Protein 6DX2 (pdb70)

B-factor: mean 46.14, std 16.53, range [25.8, 134.08]

Nearest PDB structures (foldseek):
  6dx2-assembly2_B  TM=1.006E+00  e=6.082E-36  Orthonairovirus khani
  6dx1-assembly3_C  TM=9.437E-01  e=1.212E-18  Qualyub virus
  6oar-assembly3_E  TM=9.384E-01  e=2.818E-18  Kupe virus
  5v5g-assembly1_A  TM=9.457E-01  e=1.213E-16  Crimean-Congo hemorrhagic fever virus strain IbAr10200
  7jms-assembly2_C  TM=9.325E-01  e=1.175E-15  Orthonairovirus hazaraense

Secondary structure (DSSP, 8-state):
---GGG---EE-TTSEEEE----BGGGTEEE-----STTHHHHHHHHHHHSSSTTHHHHHHHHHHHHHH-GGG-HHHHHH-SSHHHHHHHHTSTTPPP-HHHHHHHHHHHT--EEEEEE-TT-BEEEEEEESSS-GGGSEEEEEETTEEEEEEE--/--SGGG---EE-TTSEEEE----BGGGTEEE-----STTHHHHHHHHHHHSSSTTHHHHHHHHHHHHHH-GGG-HHHHHH-SSHHHHHHHHTSTTPPP-HHHHHHHHHHHT--EEEEEE-TT-BEEEEEEESSS-GGGSEEEEEETTEEEEEEE--

Foldseek 3Di:
DVDQQPFDWPADPLQKTKGPDKDFQVVWWDWDDDDFFLLQVLQAVCCVVPVGSPCSLVLLVLLLVQCVVPVVNLVVLVVVDVGSVRVSVQSNDPSNHDDDSSQQSSCVSVVAKEKEFEAEPRRMGPMIMIHHDDGPQRHFYWYQYPNGITTIHTDD/DVDQQPFDWPADPLQKTKGPDKDFQVVWWDWDDDDFFLLQVLQAVCCVVPVGSPCSLVLLVLLLVQCVVPVVNLVVVVVVDVGSVRVSVQSNDPSNHDDPSSQQSSCVSVVAKEKEFEAEPRRMGDMIMIHHDDGPQRHFYWYQYPNGIITIHTDD

InterPro domains:
  IPR003323 OTU domain [PS50802] (31-157)
  IPR007099 RNA-directed RNA polymerase, negative-strand RNA virus [PS50525] (2340-2549)
  IPR007322 RNA-dependent RNA polymerase, bunyaviral [PF04196] (2035-2686)
  IPR038765 Papain-like cysteine peptidase superfamily [SSF54001] (27-126)
  IPR049605 RNA-directed RNA polymerase L, OTU domain [cd21880] (10-157)

Sequence (312 aa):
SFHLDDINWQPNIEGVYNSEQRFNLNDYFTSEKVPGDGNCFFYSVSFLLFESLSEWRSIKNTIASFAAANWGQCVQAKLNYANSSDYRADMLRNYYWGGSVEAEILSKALNITIILWEADVSENVVTATKYGPGLVSTALNLKLCQGHIEPLQLMKSFHLDDINWQPNIEGVYNSEQRFNLNDYFTSEKVPGDGNCFFYSVSFLLFESLSEWRSIKNTIASFAAANWGQCVQAKLNYANSSDYRADMLRNYYWGGSVEAEILSKALNITIILWEADVSENVVTATKYGPGLVSTALNLKLCQGHIEPLQLMK

Radius of gyration: 19.69 Å; Cα contacts (8 Å, |Δi|>4): 626; chains: 2; bounding box: 50×50×46 Å

Structure (mmCIF, N/CA/C/O backbone):
data_6DX2
#
_entry.id   6DX2
#
_cell.length_a   68.417
_cell.length_b   68.417
_cell.length_c   69.769
_cell.angle_alpha   90.00
_cell.angle_beta   90.00
_cell.angle_gamma   90.00
#
_symmetry.space_group_name_H-M   'P 41'
#
loop_
_entity.id
_entity.type
_entity.pdbx_description
1 polymer 'RNA-dependent RNA polymerase'
2 water water
#
loop_
_atom_site.group_PDB
_atom_site.id
_atom_site.type_symbol
_atom_site.label_atom_id
_atom_site.label_alt_id
_atom_site.label_comp_id
_atom_site.label_asym_id
_atom_site.label_entity_id
_atom_site.label_seq_id
_atom_site.pdbx_PDB_ins_code
_atom_site.Cartn_x
_atom_site.Cartn_y
_atom_site.Cartn_z
_atom_site.occupancy
_atom_site.B_iso_or_equiv
_atom_site.auth_seq_id
_atom_site.auth_comp_id
_atom_site.auth_asym_id
_atom_site.auth_atom_id
_atom_site.pdbx_PDB_model_num
ATOM 1 N N . SER A 1 3 ? -33.915 -13.553 -8.650 1.00 108.73 3 SER A N 1
ATOM 2 C CA . SER A 1 3 ? -34.847 -14.648 -8.371 1.00 110.27 3 SER A CA 1
ATOM 3 C C . SER A 1 3 ? -36.002 -14.181 -7.494 1.00 103.24 3 SER A C 1
ATOM 4 O O . SER A 1 3 ? -36.466 -13.053 -7.607 1.00 106.39 3 SER A O 1
ATOM 7 N N . PHE A 1 4 ? -36.469 -15.059 -6.617 1.00 96.00 4 PHE A N 1
ATOM 8 C CA . PHE A 1 4 ? -37.479 -14.663 -5.645 1.00 94.05 4 PHE A CA 1
ATOM 9 C C . PHE A 1 4 ? -36.844 -14.246 -4.325 1.00 84.08 4 PHE A C 1
ATOM 10 O O . PHE A 1 4 ? -37.305 -13.292 -3.691 1.00 81.99 4 PHE A O 1
ATOM 18 N N . HIS A 1 5 ? -35.789 -14.939 -3.906 1.00 76.02 5 HIS A N 1
ATOM 19 C CA . HIS A 1 5 ? -35.040 -14.581 -2.709 1.00 71.81 5 HIS A CA 1
ATOM 20 C C . HIS A 1 5 ? -33.562 -14.531 -3.056 1.00 59.72 5 HIS A C 1
ATOM 21 O O . HIS A 1 5 ? -33.014 -15.487 -3.621 1.00 58.76 5 HIS A O 1
ATOM 28 N N . LEU A 1 6 ? -32.926 -13.408 -2.711 1.00 52.32 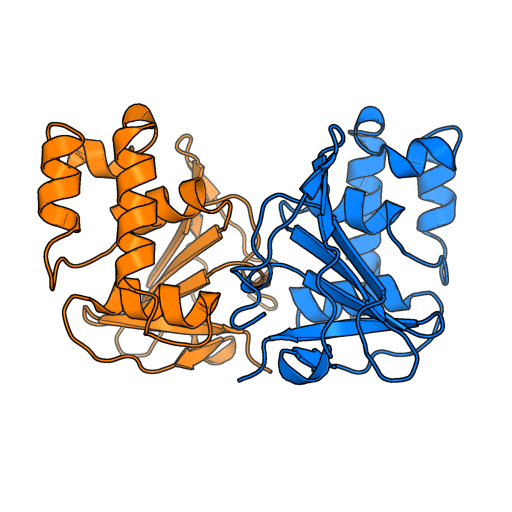6 LEU A N 1
ATOM 29 C CA . LEU A 1 6 ? -31.506 -13.244 -2.978 1.00 48.93 6 LEU A CA 1
ATOM 30 C C . LEU A 1 6 ? -30.681 -14.373 -2.369 1.00 45.30 6 LEU A C 1
ATOM 31 O O . LEU A 1 6 ? -29.715 -14.827 -2.983 1.00 53.65 6 LEU A O 1
ATOM 36 N N . ASP A 1 7 ? -31.073 -14.871 -1.179 1.00 42.11 7 ASP A N 1
ATOM 37 C CA . ASP A 1 7 ? -30.297 -15.939 -0.553 1.00 43.44 7 ASP A CA 1
ATOM 38 C C . ASP A 1 7 ? -30.461 -17.293 -1.263 1.00 49.62 7 ASP A C 1
ATOM 39 O O . ASP A 1 7 ? -29.767 -18.246 -0.881 1.00 48.00 7 ASP A O 1
ATOM 44 N N . ASP A 1 8 ? -31.327 -17.386 -2.278 1.00 45.98 8 ASP A N 1
ATOM 45 C CA . ASP A 1 8 ? -31.487 -18.608 -3.067 1.00 51.25 8 ASP A CA 1
ATOM 46 C C . ASP A 1 8 ? -30.836 -18.520 -4.435 1.00 57.06 8 ASP A C 1
ATOM 47 O O . ASP A 1 8 ? -31.102 -19.370 -5.284 1.00 51.77 8 ASP A O 1
ATOM 52 N N . ILE A 1 9 ? -30.021 -17.487 -4.677 1.00 58.00 9 ILE A N 1
ATOM 53 C CA . ILE A 1 9 ? -29.305 -17.373 -5.939 1.00 52.95 9 ILE A CA 1
ATOM 54 C C . ILE A 1 9 ? -28.338 -18.535 -6.052 1.00 49.78 9 ILE A C 1
ATOM 55 O O . ILE A 1 9 ? -27.790 -19.008 -5.047 1.00 45.64 9 ILE A O 1
ATOM 60 N N . ASN A 1 10 ? -28.100 -18.959 -7.299 1.00 42.82 10 ASN A N 1
ATOM 61 C CA . ASN A 1 10 ? -27.132 -19.999 -7.638 1.00 55.63 10 ASN A CA 1
ATOM 62 C C . ASN A 1 10 ? -25.767 -19.383 -7.979 1.00 53.23 10 ASN A C 1
ATOM 63 O O . ASN A 1 10 ? -25.608 -18.678 -8.981 1.00 53.74 10 ASN A O 1
ATOM 68 N N . TRP A 1 11 ? -24.777 -19.662 -7.143 1.00 39.25 11 TRP A N 1
ATOM 69 C CA . TRP A 1 11 ? -23.449 -19.076 -7.266 1.00 38.06 11 TRP A CA 1
ATOM 70 C C . TRP A 1 11 ? -22.507 -20.144 -7.807 1.00 38.52 11 TRP A C 1
ATOM 71 O O . TRP A 1 11 ? -22.548 -21.288 -7.356 1.00 42.63 11 TRP A O 1
ATOM 82 N N . GLN A 1 12 ? -21.677 -19.783 -8.770 1.00 42.28 12 GLN A N 1
ATOM 83 C CA . GLN A 1 12 ? -20.805 -20.804 -9.343 1.00 43.64 12 GLN A CA 1
ATOM 84 C C . GLN A 1 12 ? -19.381 -20.505 -8.905 1.00 37.24 12 GLN A C 1
ATOM 85 O O . GLN A 1 12 ? -18.881 -19.408 -9.180 1.00 35.68 12 GLN A O 1
ATOM 91 N N . PRO A 1 13 ? -18.708 -21.379 -8.162 1.00 38.66 13 PRO A N 1
ATOM 92 C CA . PRO A 1 13 ? -17.389 -21.027 -7.650 1.00 40.56 13 PRO A CA 1
ATOM 93 C C . PRO A 1 13 ? -16.342 -21.379 -8.688 1.00 40.62 13 PRO A C 1
ATOM 94 O O . PRO A 1 13 ? -16.517 -22.305 -9.473 1.00 42.92 13 PRO A O 1
ATOM 98 N N . ASN A 1 14 ? -15.285 -20.586 -8.732 1.00 44.69 14 ASN A N 1
ATOM 99 C CA . ASN A 1 14 ? -14.076 -21.082 -9.371 1.00 50.53 14 ASN A CA 1
ATOM 100 C C . ASN A 1 14 ? -13.174 -21.688 -8.297 1.00 51.05 14 ASN A C 1
ATOM 101 O O . ASN A 1 14 ? -13.478 -21.657 -7.094 1.00 45.80 14 ASN A O 1
ATOM 106 N N . ILE A 1 15 ? -12.046 -22.270 -8.720 1.00 59.85 15 ILE A N 1
ATOM 107 C CA . ILE A 1 15 ? -11.177 -22.928 -7.752 1.00 71.33 15 ILE A CA 1
ATOM 108 C C . ILE A 1 15 ? -10.494 -21.920 -6.836 1.00 67.76 15 ILE A C 1
ATOM 109 O O . ILE A 1 15 ? -10.030 -22.291 -5.748 1.00 62.74 15 ILE A O 1
ATOM 114 N N . GLU A 1 16 ? -10.463 -20.642 -7.223 1.00 64.63 16 GLU A N 1
ATOM 115 C CA . GLU A 1 16 ? -9.913 -19.596 -6.368 1.00 65.94 16 GLU A CA 1
ATOM 116 C C . GLU A 1 16 ? -10.846 -19.208 -5.228 1.00 57.42 16 GLU A C 1
ATOM 117 O O . GLU A 1 16 ? -10.463 -18.381 -4.383 1.00 52.79 16 GLU A O 1
ATOM 123 N N . GLY A 1 17 ? -12.051 -19.782 -5.169 1.00 48.82 17 GLY A N 1
ATOM 124 C CA . GLY A 1 17 ? -12.998 -19.403 -4.151 1.00 46.41 17 GLY A CA 1
ATOM 125 C C . GLY A 1 17 ? -13.817 -18.177 -4.466 1.00 45.05 17 GLY A C 1
ATOM 126 O O . GLY A 1 17 ? -14.472 -17.637 -3.560 1.00 54.93 17 GLY A O 1
ATOM 127 N N . VAL A 1 18 ? -13.788 -17.683 -5.713 1.00 41.30 18 VAL A N 1
ATOM 128 C CA . VAL A 1 18 ? -14.611 -16.558 -6.122 1.00 38.06 18 VAL A CA 1
ATOM 129 C C . VAL A 1 18 ? -15.831 -17.113 -6.834 1.00 39.98 18 VAL A C 1
ATOM 130 O O . VAL A 1 18 ? -15.719 -18.005 -7.680 1.00 38.82 18 VAL A O 1
ATOM 134 N N . TYR A 1 19 ? -17.001 -16.622 -6.474 1.00 30.94 19 TYR A N 1
ATOM 135 C CA . TYR A 1 19 ? -18.221 -17.094 -7.089 1.00 30.15 19 TYR A CA 1
ATOM 136 C C . TYR A 1 19 ? -18.757 -16.084 -8.076 1.00 30.24 19 TYR A C 1
ATOM 137 O O . TYR A 1 19 ? -18.679 -14.858 -7.860 1.00 31.72 19 TYR A O 1
ATOM 146 N N . ASN A 1 20 ? -19.367 -16.615 -9.119 1.00 32.53 20 ASN A N 1
ATOM 147 C CA . ASN A 1 20 ? -20.021 -15.773 -10.092 1.00 34.49 20 ASN A CA 1
ATOM 148 C C . ASN A 1 20 ? -21.485 -16.164 -10.267 1.00 34.42 20 ASN A C 1
ATOM 149 O O . ASN A 1 20 ? -21.900 -17.318 -10.052 1.00 34.89 20 ASN A O 1
ATOM 154 N N . SER A 1 21 ? -22.280 -15.160 -10.614 1.00 34.28 21 SER A N 1
ATOM 155 C CA . SER A 1 21 ? -23.678 -15.448 -10.852 1.00 35.13 21 SER A CA 1
ATOM 156 C C . SER A 1 21 ? -24.114 -14.725 -12.110 1.00 49.60 21 SER A C 1
ATOM 157 O O . SER A 1 21 ? -23.760 -13.561 -12.328 1.00 48.95 21 SER A O 1
ATOM 160 N N . GLU A 1 22 ? -24.859 -15.462 -12.932 1.00 67.95 22 GLU A N 1
ATOM 161 C CA . GLU A 1 22 ? -25.408 -14.999 -14.195 1.00 83.59 22 GLU A CA 1
ATOM 162 C C . GLU A 1 22 ? -26.823 -14.466 -14.064 1.00 77.49 22 GLU A C 1
ATOM 163 O O . GLU A 1 22 ? -27.314 -13.847 -15.005 1.00 84.96 22 GLU A O 1
ATOM 169 N N . GLN A 1 23 ? -27.495 -14.742 -12.949 1.00 68.96 23 GLN A N 1
ATOM 170 C CA . GLN A 1 23 ? -28.780 -14.143 -12.616 1.00 73.71 23 GLN A CA 1
ATOM 171 C C . GLN A 1 23 ? -28.830 -12.680 -13.052 1.00 69.63 23 GLN A C 1
ATOM 172 O O . GLN A 1 23 ? -27.878 -11.926 -12.863 1.00 68.58 23 GLN A O 1
ATOM 178 N N . ARG A 1 24 ? -29.903 -12.286 -13.720 1.00 69.32 24 ARG A N 1
ATOM 179 C CA . ARG A 1 24 ? -30.018 -10.894 -14.118 1.00 62.38 24 ARG A CA 1
ATOM 180 C C . ARG A 1 24 ? -31.387 -10.379 -13.697 1.00 69.11 24 ARG A C 1
ATOM 181 O O . ARG A 1 24 ? -32.416 -10.908 -14.132 1.00 65.45 24 ARG A O 1
ATOM 189 N N . PHE A 1 25 ? -31.384 -9.353 -12.841 1.00 54.29 25 PHE A N 1
ATOM 190 C CA . PHE A 1 25 ? -32.586 -8.771 -12.260 1.00 50.52 25 PHE A CA 1
ATOM 191 C C . PHE A 1 25 ? -32.260 -7.312 -11.977 1.00 41.76 25 PHE A C 1
ATOM 192 O O . PHE A 1 25 ? -31.091 -6.897 -12.041 1.00 47.87 25 PHE A O 1
ATOM 200 N N . ASN A 1 26 ? -33.255 -6.574 -11.529 1.00 42.43 26 ASN A N 1
ATOM 201 C CA . ASN A 1 26 ? -33.028 -5.190 -11.144 1.00 41.66 26 ASN A CA 1
ATOM 202 C C . ASN A 1 26 ? -32.712 -5.085 -9.651 1.00 34.02 26 ASN A C 1
ATOM 203 O O . ASN A 1 26 ? -33.534 -5.454 -8.801 1.00 37.12 26 ASN A O 1
ATOM 208 N N . LEU A 1 27 ? -31.526 -4.541 -9.355 1.00 41.32 27 LEU A N 1
ATOM 209 C CA . LEU A 1 27 ? -31.072 -4.371 -7.979 1.00 40.36 27 LEU A CA 1
ATOM 210 C C . LEU A 1 27 ? -32.132 -3.733 -7.102 1.00 36.37 27 LEU A C 1
ATOM 211 O O . LEU A 1 27 ? -32.303 -4.112 -5.937 1.00 41.67 27 LEU A O 1
ATOM 216 N N . ASN A 1 28 ? -32.813 -2.731 -7.617 1.00 33.39 28 ASN A N 1
ATOM 217 C CA . ASN A 1 28 ? -33.634 -1.964 -6.707 1.00 41.61 28 ASN A CA 1
ATOM 218 C C . ASN A 1 28 ? -34.977 -2.606 -6.422 1.00 37.59 28 ASN A C 1
ATOM 219 O O . ASN A 1 28 ? -35.761 -2.019 -5.682 1.00 40.51 28 ASN A O 1
ATOM 224 N N . ASP A 1 29 ? -35.234 -3.789 -6.968 1.00 37.34 29 ASP A N 1
ATOM 225 C CA . ASP A 1 29 ? -36.353 -4.573 -6.494 1.00 39.00 29 ASP A CA 1
ATOM 226 C C . ASP A 1 29 ? -36.042 -5.295 -5.201 1.00 39.29 29 ASP A C 1
ATOM 227 O O . ASP A 1 29 ? -36.966 -5.749 -4.515 1.00 42.37 29 ASP A O 1
ATOM 232 N N . TYR A 1 30 ? -34.779 -5.393 -4.836 1.00 36.91 30 TYR A N 1
ATOM 233 C CA . TYR A 1 30 ? -34.376 -6.184 -3.682 1.00 37.80 30 TYR A CA 1
ATOM 234 C C . TYR A 1 30 ? -33.550 -5.400 -2.702 1.00 41.14 30 TYR A C 1
ATOM 235 O O . TYR A 1 30 ? -33.475 -5.794 -1.537 1.00 43.51 30 TYR A O 1
ATOM 244 N N . PHE A 1 31 ? -32.878 -4.348 -3.145 1.00 38.23 31 PHE A N 1
ATOM 245 C CA . PHE A 1 31 ? -31.975 -3.574 -2.317 1.00 39.07 31 PHE A CA 1
ATOM 246 C C . PHE A 1 31 ? -32.418 -2.126 -2.272 1.00 40.99 31 PHE A C 1
ATOM 247 O O . PHE A 1 31 ? -32.895 -1.561 -3.260 1.00 39.77 31 PHE A O 1
ATOM 255 N N . THR A 1 32 ? -32.162 -1.507 -1.134 1.00 41.79 32 THR A N 1
ATOM 256 C CA . THR A 1 32 ? -32.111 -0.080 -1.043 1.00 39.68 32 THR A CA 1
ATOM 257 C C . THR A 1 32 ? -30.689 0.362 -1.348 1.00 43.09 32 THR A C 1
ATOM 258 O O . THR A 1 32 ? -29.739 -0.193 -0.817 1.00 36.41 32 THR A O 1
ATOM 262 N N . SER A 1 33 ? -30.545 1.369 -2.170 1.00 37.91 33 SER A N 1
ATOM 263 C CA . SER A 1 33 ? -29.223 1.950 -2.353 1.00 41.77 33 SER A CA 1
ATOM 264 C C . SER A 1 33 ? -29.003 3.051 -1.339 1.00 43.01 33 SER A C 1
ATOM 265 O O . SER A 1 33 ? -29.943 3.721 -0.877 1.00 45.86 33 SER A O 1
ATOM 268 N N . GLU A 1 34 ? -27.734 3.263 -1.007 1.00 39.41 34 GLU A N 1
ATOM 269 C CA . GLU A 1 34 ? -27.327 4.386 -0.197 1.00 38.88 34 GLU A CA 1
ATOM 270 C C . GLU A 1 34 ? -26.270 5.211 -0.930 1.00 43.12 34 GLU A C 1
ATOM 271 O O . GLU A 1 34 ? -25.394 4.670 -1.592 1.00 46.58 34 GLU A O 1
ATOM 277 N N . LYS A 1 35 ? -26.371 6.528 -0.817 1.00 46.61 35 LYS A N 1
ATOM 278 C CA . LYS A 1 35 ? -25.465 7.457 -1.477 1.00 51.14 35 LYS A CA 1
ATOM 279 C C . LYS A 1 35 ? -24.185 7.662 -0.657 1.00 46.37 35 LYS A C 1
ATOM 280 O O . LYS A 1 35 ? -24.266 7.928 0.547 1.00 46.77 35 LYS A O 1
ATOM 286 N N . VAL A 1 36 ? -23.012 7.515 -1.284 1.00 40.28 36 VAL A N 1
ATOM 287 C CA . VAL A 1 36 ? -21.768 7.937 -0.638 1.00 33.52 36 VAL A CA 1
ATOM 288 C C . VAL A 1 36 ? -21.062 8.913 -1.576 1.00 35.25 36 VAL A C 1
ATOM 289 O O . VAL A 1 36 ? -21.308 8.916 -2.796 1.00 40.58 36 VAL A O 1
ATOM 293 N N . PRO A 1 37 ? -20.178 9.726 -1.041 1.00 34.59 37 PRO A N 1
ATOM 294 C CA . PRO A 1 37 ? -19.519 10.747 -1.886 1.00 40.74 37 PRO A CA 1
ATOM 295 C C . PRO A 1 37 ? -18.742 10.101 -3.024 1.00 47.83 37 PRO A C 1
ATOM 296 O O . PRO A 1 37 ? -18.060 9.090 -2.838 1.00 42.06 37 PRO A O 1
ATOM 300 N N . GLY A 1 38 ? -18.836 10.701 -4.208 1.00 46.60 38 GLY A N 1
ATOM 301 C CA . GLY A 1 38 ? -18.329 10.044 -5.399 1.00 45.80 38 GLY A CA 1
ATOM 302 C C . GLY A 1 38 ? -16.859 10.213 -5.741 1.00 49.86 38 GLY A C 1
ATOM 303 O O . GLY A 1 38 ? -16.481 10.162 -6.914 1.00 62.10 38 GLY A O 1
ATOM 304 N N . ASP A 1 39 ? -16.002 10.362 -4.767 1.00 37.60 39 ASP A N 1
ATOM 305 C CA . ASP A 1 39 ? -14.591 10.436 -5.089 1.00 35.89 39 ASP A CA 1
ATOM 306 C C . ASP A 1 39 ? -13.988 9.027 -5.113 1.00 34.54 39 ASP A C 1
ATOM 307 O O . ASP A 1 39 ? -14.672 8.018 -4.904 1.00 35.21 39 ASP A O 1
ATOM 312 N N . GLY A 1 40 ? -12.674 8.990 -5.303 1.00 34.26 40 GLY A N 1
ATOM 313 C CA . GLY A 1 40 ? -11.951 7.728 -5.492 1.00 33.89 40 GLY A CA 1
ATOM 314 C C . GLY A 1 40 ? -11.885 6.837 -4.264 1.00 35.04 40 GLY A C 1
ATOM 315 O O . GLY A 1 40 ? -11.534 5.655 -4.393 1.00 35.20 40 GLY A O 1
ATOM 316 N N . ASN A 1 41 ? -12.279 7.334 -3.108 1.00 33.25 41 ASN A N 1
ATOM 317 C CA . ASN A 1 41 ? -12.382 6.529 -1.899 1.00 32.80 41 ASN A CA 1
ATOM 318 C C . ASN A 1 41 ? -13.707 5.770 -1.758 1.00 32.13 41 ASN A C 1
ATOM 319 O O . ASN A 1 41 ? -13.934 5.186 -0.702 1.00 31.84 41 ASN A O 1
ATOM 324 N N . CYS A 1 42 ? -14.616 5.862 -2.748 1.00 31.24 42 CYS A N 1
ATOM 325 C CA . CYS A 1 42 ? -15.992 5.391 -2.591 1.00 34.29 42 CYS A CA 1
ATOM 326 C C . CYS A 1 42 ? -16.096 3.894 -2.243 1.00 27.79 42 CYS A C 1
ATOM 327 O O . CYS A 1 42 ? -17.034 3.537 -1.529 1.00 29.91 42 CYS A O 1
ATOM 330 N N . PHE A 1 43 ? -15.163 3.027 -2.691 1.00 27.21 43 PHE A N 1
ATOM 331 C CA . PHE A 1 43 ? -15.222 1.626 -2.307 1.00 27.17 43 PHE A CA 1
ATOM 332 C C . PHE A 1 43 ? -15.102 1.530 -0.799 1.00 28.45 43 PHE A C 1
ATOM 333 O O . PHE A 1 43 ? -15.900 0.846 -0.148 1.00 27.29 43 PHE A O 1
ATOM 341 N N . PHE A 1 44 ? -14.197 2.336 -0.229 1.00 26.65 44 PHE A N 1
ATOM 342 C CA . PHE A 1 44 ? -13.921 2.302 1.195 1.00 27.06 44 PHE A CA 1
ATOM 343 C C . PHE A 1 44 ? -14.989 3.023 1.979 1.00 31.10 44 PHE A C 1
ATOM 344 O O . PHE A 1 44 ? -15.313 2.592 3.072 1.00 31.51 44 PHE A O 1
ATOM 352 N N . TYR A 1 45 ? -15.554 4.106 1.433 1.00 29.41 45 TYR A N 1
ATOM 353 C CA . TYR A 1 45 ? -16.731 4.722 2.058 1.00 30.74 45 TYR A CA 1
ATOM 354 C C . TYR A 1 45 ? -17.850 3.709 2.147 1.00 29.47 45 TYR A C 1
ATOM 355 O O . TYR A 1 45 ? -18.578 3.651 3.150 1.00 30.77 45 TYR A O 1
ATOM 364 N N . SER A 1 46 ? -18.034 2.943 1.064 1.00 28.20 46 SER A N 1
ATOM 365 C CA . SER A 1 46 ? -19.170 2.045 0.981 1.00 29.44 46 SER A CA 1
ATOM 366 C C . SER A 1 46 ? -19.045 0.923 1.992 1.00 30.75 46 SER A C 1
ATOM 367 O O . SER A 1 46 ? -20.038 0.582 2.675 1.00 28.06 46 SER A O 1
ATOM 370 N N . VAL A 1 47 ? -17.862 0.308 2.060 1.00 29.55 47 VAL A N 1
ATOM 371 C CA . VAL A 1 47 ? -17.629 -0.757 3.035 1.00 28.13 47 VAL A CA 1
ATOM 372 C C . VAL A 1 47 ? -17.766 -0.211 4.449 1.00 30.64 47 VAL A C 1
ATOM 373 O O . VAL A 1 47 ? -18.426 -0.824 5.300 1.00 30.27 47 VAL A O 1
ATOM 377 N N . SER A 1 48 ? -17.224 1.004 4.700 1.00 28.97 48 SER A N 1
ATOM 378 C CA . SER A 1 48 ? -17.366 1.577 6.026 1.00 27.42 48 SER A CA 1
ATOM 379 C C . SER A 1 48 ? -18.854 1.799 6.351 1.00 33.65 48 SER A C 1
ATOM 380 O O . SER A 1 48 ? -19.305 1.537 7.469 1.00 30.32 48 SER A O 1
ATOM 383 N N . PHE A 1 49 ? -19.624 2.297 5.380 1.00 28.11 49 PHE A N 1
ATOM 384 C CA . PHE A 1 49 ? -21.045 2.522 5.650 1.00 30.69 49 PHE A CA 1
ATOM 385 C C . PHE A 1 49 ? -21.730 1.235 6.078 1.00 30.49 49 PHE A C 1
ATOM 386 O O . PHE A 1 49 ? -22.546 1.246 7.020 1.00 32.78 49 PHE A O 1
ATOM 394 N N . LEU A 1 50 ? -21.429 0.140 5.376 1.00 30.22 50 LEU A N 1
ATOM 395 C CA . LEU A 1 50 ? -22.100 -1.127 5.662 1.00 30.75 50 LEU A CA 1
ATOM 396 C C . LEU A 1 50 ? -21.637 -1.744 6.969 1.00 32.34 50 LEU A C 1
ATOM 397 O O . LEU A 1 50 ? -22.435 -2.444 7.623 1.00 36.56 50 LEU A O 1
ATOM 402 N N . LEU A 1 51 ? -20.386 -1.525 7.374 1.00 31.91 51 LEU A N 1
ATOM 403 C CA . LEU A 1 51 ? -19.926 -2.114 8.636 1.00 35.72 51 LEU A CA 1
ATOM 404 C C . LEU A 1 51 ? -20.278 -1.260 9.849 1.00 39.62 51 LEU A C 1
ATOM 405 O O . LEU A 1 51 ? -20.609 -1.811 10.905 1.00 41.10 51 LEU A O 1
ATOM 410 N N . PHE A 1 52 ? -20.264 0.074 9.723 1.00 38.15 52 PHE A N 1
ATOM 411 C CA . PHE A 1 52 ? -20.367 0.978 10.855 1.00 38.42 52 PHE A CA 1
ATOM 412 C C . PHE A 1 52 ? -21.528 1.963 10.790 1.00 37.70 52 PHE A C 1
ATOM 413 O O . PHE A 1 52 ? -21.707 2.718 11.749 1.00 41.98 52 PHE A O 1
ATOM 421 N N . GLU A 1 53 ? -22.282 2.020 9.684 1.00 38.21 53 GLU A N 1
ATOM 422 C CA . GL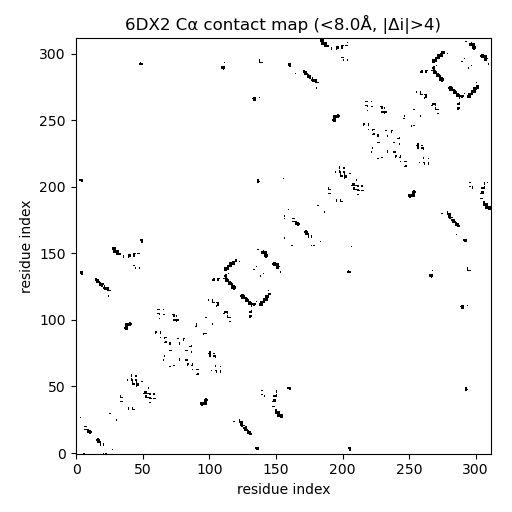U A 1 53 ? -23.311 3.040 9.455 1.00 40.34 53 GLU A CA 1
ATOM 423 C C . GLU A 1 53 ? -22.711 4.430 9.534 1.00 46.73 53 GLU A C 1
ATOM 424 O O . GLU A 1 53 ? -23.350 5.389 9.969 1.00 45.56 53 GLU A O 1
ATOM 430 N N . SER A 1 54 ? -21.463 4.539 9.098 1.00 41.70 54 SER A N 1
ATOM 431 C CA . SER A 1 54 ? -20.736 5.786 9.125 1.00 38.20 54 SER A CA 1
ATOM 432 C C . SER A 1 54 ? -19.624 5.654 8.100 1.00 37.25 54 SER A C 1
ATOM 433 O O . SER A 1 54 ? -19.189 4.547 7.793 1.00 34.81 54 SER A O 1
ATOM 436 N N . LEU A 1 55 ? -19.164 6.805 7.581 1.00 44.29 55 LEU A N 1
ATOM 437 C CA . LEU A 1 55 ? -18.073 6.811 6.624 1.00 39.76 55 LEU A CA 1
ATOM 438 C C . LEU A 1 55 ? -16.717 6.959 7.292 1.00 45.10 55 LEU A C 1
ATOM 439 O O . LEU A 1 55 ? -15.679 6.813 6.622 1.00 40.27 55 LEU A O 1
ATOM 444 N N . SER A 1 56 ? -16.707 7.231 8.590 1.00 40.35 56 SER A N 1
ATOM 445 C CA . SER A 1 56 ? -15.481 7.709 9.219 1.00 49.57 56 SER A CA 1
ATOM 446 C C . SER A 1 56 ? -14.416 6.636 9.370 1.00 45.00 56 SER A C 1
ATOM 447 O O . SER A 1 56 ? -13.267 6.995 9.671 1.00 47.89 56 SER A O 1
ATOM 450 N N . GLU A 1 57 ? -14.767 5.355 9.196 1.00 43.00 57 GLU A N 1
ATOM 451 C CA . GLU A 1 57 ? -13.859 4.230 9.355 1.00 37.27 57 GLU A CA 1
ATOM 452 C C . GLU A 1 57 ? -13.183 3.807 8.049 1.00 33.46 57 GLU A C 1
ATOM 453 O O . GLU A 1 57 ? -12.474 2.796 8.019 1.00 37.58 57 GLU A O 1
ATOM 459 N N . TRP A 1 58 ? -13.326 4.610 6.994 1.00 37.17 58 TRP A N 1
ATOM 460 C CA . TRP A 1 58 ? -12.882 4.165 5.677 1.00 33.33 58 TRP A CA 1
ATOM 461 C C . TRP A 1 58 ? -11.370 3.992 5.609 1.00 35.75 58 TRP A C 1
ATOM 462 O O . TRP A 1 58 ? -10.877 3.058 4.966 1.00 36.32 58 TRP A O 1
ATOM 473 N N . ARG A 1 59 ? -10.607 4.861 6.291 1.00 37.14 59 ARG A N 1
ATOM 474 C CA . ARG A 1 59 ? -9.157 4.677 6.292 1.00 33.88 59 ARG A CA 1
ATOM 475 C C . ARG A 1 59 ? -8.735 3.458 7.108 1.00 40.48 59 ARG A C 1
ATOM 476 O O . ARG A 1 59 ? -7.768 2.777 6.753 1.00 39.04 59 ARG A O 1
ATOM 484 N N . SER A 1 60 ? -9.415 3.172 8.214 1.00 41.40 60 SER A N 1
ATOM 485 C CA . SER A 1 60 ? -8.994 2.015 8.996 1.00 40.16 60 SER A CA 1
ATOM 486 C C . SER 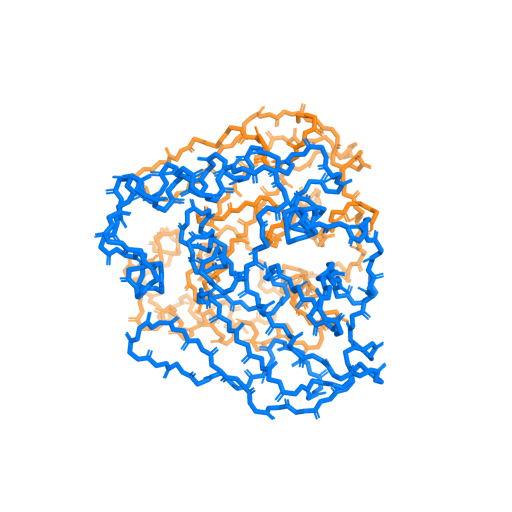A 1 60 ? -9.295 0.713 8.270 1.00 38.55 60 SER A C 1
ATOM 487 O O . SER A 1 60 ? -8.605 -0.290 8.490 1.00 44.11 60 SER A O 1
ATOM 490 N N . ILE A 1 61 ? -10.285 0.711 7.393 1.00 34.72 61 ILE A N 1
ATOM 491 C CA . ILE A 1 61 ? -10.525 -0.470 6.566 1.00 41.64 61 ILE A CA 1
ATOM 492 C C . ILE A 1 61 ? -9.341 -0.720 5.646 1.00 38.13 61 ILE A C 1
ATOM 493 O O . ILE A 1 61 ? -8.907 -1.861 5.466 1.00 32.77 61 ILE A O 1
ATOM 498 N N . LYS A 1 62 ? -8.803 0.354 5.052 1.00 38.14 62 LYS A N 1
ATOM 499 C CA . LYS A 1 62 ? -7.565 0.241 4.284 1.00 39.67 62 LYS A CA 1
ATOM 500 C C . LYS A 1 62 ? -6.446 -0.355 5.112 1.00 37.10 62 LYS A C 1
ATOM 501 O O . LYS A 1 62 ? -5.617 -1.103 4.588 1.00 39.67 62 LYS A O 1
ATOM 507 N N . ASN A 1 63 ? -6.331 0.056 6.389 1.00 36.29 63 ASN A N 1
ATOM 508 C CA . ASN A 1 63 ? -5.236 -0.457 7.207 1.00 37.42 63 ASN A CA 1
ATOM 509 C C . ASN A 1 63 ? -5.395 -1.948 7.457 1.00 36.17 63 ASN A C 1
ATOM 510 O O . ASN A 1 63 ? -4.401 -2.687 7.492 1.00 38.56 63 ASN A O 1
ATOM 515 N N . THR A 1 64 ? -6.646 -2.394 7.613 1.00 35.56 64 THR A N 1
ATOM 516 C CA . THR A 1 64 ? -6.935 -3.810 7.766 1.00 38.24 64 THR A CA 1
ATOM 517 C C . THR A 1 64 ? -6.543 -4.577 6.513 1.00 35.53 64 THR A C 1
ATOM 518 O O . THR A 1 64 ? -5.881 -5.621 6.598 1.00 35.79 64 THR A O 1
ATOM 522 N N . ILE A 1 65 ? -6.869 -4.022 5.344 1.00 36.54 65 ILE A N 1
ATOM 523 C CA . ILE A 1 65 ? -6.467 -4.650 4.085 1.00 36.90 65 ILE A CA 1
ATOM 524 C C . ILE A 1 65 ? -4.948 -4.721 3.997 1.00 34.22 65 ILE A C 1
ATOM 525 O O . ILE A 1 65 ? -4.362 -5.724 3.558 1.00 36.55 65 ILE A O 1
ATOM 530 N N . ALA A 1 66 ? -4.285 -3.648 4.404 1.00 34.09 66 ALA A N 1
ATOM 531 C CA . ALA A 1 66 ? -2.850 -3.616 4.294 1.00 34.96 66 ALA A CA 1
ATOM 532 C C . ALA A 1 66 ? -2.227 -4.674 5.202 1.00 38.07 66 ALA A C 1
ATOM 533 O O . ALA A 1 66 ? -1.248 -5.308 4.827 1.00 41.32 66 ALA A O 1
ATOM 535 N N . SER A 1 67 ? -2.797 -4.879 6.399 1.00 42.67 67 SER A N 1
ATOM 536 C CA . SER A 1 67 ? -2.234 -5.867 7.311 1.00 48.61 67 SER A CA 1
ATOM 537 C C . SER A 1 67 ? -2.385 -7.261 6.730 1.00 40.30 67 SER A C 1
ATOM 538 O O . SER A 1 67 ? -1.450 -8.085 6.821 1.00 43.26 67 SER A O 1
ATOM 541 N N . PHE A 1 68 ? -3.540 -7.529 6.106 1.00 37.40 68 PHE A N 1
ATOM 542 C CA . PHE A 1 68 ? -3.718 -8.827 5.473 1.00 38.97 68 PHE A CA 1
ATOM 543 C C . PHE A 1 68 ? -2.704 -9.014 4.344 1.00 41.83 68 PHE A C 1
ATOM 544 O O . PHE A 1 68 ? -2.129 -10.090 4.203 1.00 39.73 68 PHE A O 1
ATOM 552 N N . ALA A 1 69 ? -2.523 -7.988 3.495 1.00 36.69 69 ALA A N 1
ATOM 553 C CA . ALA A 1 69 ? -1.594 -8.085 2.367 1.00 40.20 69 ALA A CA 1
ATOM 554 C C . ALA A 1 69 ? -0.162 -8.324 2.840 1.00 43.51 69 ALA A C 1
ATOM 555 O O . ALA A 1 69 ? 0.599 -9.050 2.195 1.00 43.75 69 ALA A O 1
ATOM 557 N N . ALA A 1 70 ? 0.222 -7.726 3.971 1.00 42.07 70 ALA A N 1
ATOM 558 C CA . ALA A 1 70 ? 1.564 -7.899 4.512 1.00 45.64 70 ALA A CA 1
ATOM 559 C C . ALA A 1 70 ? 1.788 -9.312 5.058 1.00 47.94 70 ALA A C 1
ATOM 560 O O . ALA A 1 70 ? 2.873 -9.905 4.866 1.00 47.80 70 ALA A O 1
ATOM 562 N N . ALA A 1 71 ? 0.780 -9.866 5.743 1.00 47.38 71 ALA A N 1
ATOM 563 C CA . ALA A 1 71 ? 0.950 -11.152 6.398 1.00 48.23 71 ALA A CA 1
ATOM 564 C C . ALA A 1 71 ? 0.600 -12.328 5.503 1.00 51.88 71 ALA A C 1
ATOM 565 O O . ALA A 1 71 ? 1.094 -13.437 5.737 1.00 53.43 71 ALA A O 1
ATOM 567 N N . ASN A 1 72 ? -0.237 -12.123 4.496 1.00 43.33 72 ASN A N 1
ATOM 568 C CA . ASN A 1 72 ? -0.863 -13.203 3.747 1.00 44.18 72 ASN A CA 1
ATOM 569 C C . ASN A 1 72 ? -0.864 -12.894 2.258 1.00 45.72 72 ASN A C 1
ATOM 570 O O . ASN A 1 72 ? -1.868 -13.071 1.570 1.00 42.44 72 ASN A O 1
ATOM 575 N N . TRP A 1 73 ? 0.275 -12.438 1.746 1.00 50.00 73 TRP A N 1
ATOM 576 C CA . TRP A 1 73 ? 0.330 -11.989 0.361 1.00 45.48 73 TRP A CA 1
ATOM 577 C C . TRP A 1 73 ? -0.066 -13.098 -0.608 1.00 50.60 73 TRP A C 1
ATOM 578 O O . TRP A 1 73 ? -0.701 -12.834 -1.634 1.00 46.95 73 TRP A O 1
ATOM 589 N N . GLY A 1 74 ? 0.333 -14.345 -0.319 1.00 50.66 74 GLY A N 1
ATOM 590 C CA . GLY A 1 74 ? -0.007 -15.454 -1.198 1.00 52.04 74 GLY A CA 1
ATOM 591 C C . GLY A 1 74 ? -1.505 -15.691 -1.362 1.00 47.19 74 GLY A C 1
ATOM 592 O O . GLY A 1 74 ? -1.919 -16.245 -2.384 1.00 53.54 74 GLY A O 1
ATOM 593 N N . GLN A 1 75 ? -2.341 -15.258 -0.396 1.00 40.79 75 GLN A N 1
ATOM 594 C CA . GLN A 1 75 ? -3.787 -15.323 -0.536 1.00 40.68 75 GLN A CA 1
ATOM 595 C C . GLN A 1 75 ? -4.382 -14.118 -1.272 1.00 44.12 75 GLN A C 1
ATOM 596 O O . GLN A 1 75 ? -5.586 -14.093 -1.530 1.00 47.65 75 GLN A O 1
ATOM 602 N N . CYS A 1 76 ? -3.578 -13.114 -1.603 1.00 41.91 76 CYS A N 1
ATOM 603 C CA . CYS A 1 76 ? -4.071 -11.933 -2.317 1.00 41.92 76 CYS A CA 1
ATOM 604 C C . CYS A 1 76 ? -3.967 -12.178 -3.822 1.00 39.83 76 CYS A C 1
ATOM 605 O O . CYS A 1 76 ? -3.110 -11.614 -4.516 1.00 39.91 76 CYS A O 1
ATOM 608 N N . VAL A 1 77 ? -4.804 -13.106 -4.302 1.00 38.61 77 VAL A N 1
ATOM 609 C CA . VAL A 1 77 ? -4.591 -13.661 -5.647 1.00 42.16 77 VAL A CA 1
ATOM 610 C C . VAL A 1 77 ? -4.660 -12.554 -6.693 1.00 48.04 77 VAL A C 1
ATOM 611 O O . VAL A 1 77 ? -3.781 -12.443 -7.570 1.00 44.62 77 VAL A O 1
ATOM 615 N N . GLN A 1 78 ? -5.708 -11.716 -6.616 1.00 45.92 78 GLN A N 1
ATOM 616 C CA . GLN A 1 78 ? -5.877 -10.715 -7.655 1.00 40.69 78 GLN A CA 1
ATOM 617 C C . GLN A 1 78 ? -4.834 -9.623 -7.525 1.00 38.02 78 GLN A C 1
ATOM 618 O O . GLN A 1 78 ? -4.313 -9.139 -8.534 1.00 40.40 78 GLN A O 1
ATOM 624 N N . ALA A 1 79 ? -4.489 -9.245 -6.287 1.00 38.86 79 ALA A N 1
ATOM 625 C CA . ALA A 1 79 ? -3.455 -8.240 -6.088 1.00 39.52 79 ALA A CA 1
ATOM 626 C C . ALA A 1 79 ? -2.133 -8.662 -6.721 1.00 42.34 79 ALA A C 1
ATOM 627 O O . ALA A 1 79 ? -1.439 -7.831 -7.315 1.00 44.33 79 ALA A O 1
ATOM 629 N N . LYS A 1 80 ? -1.777 -9.953 -6.603 1.00 40.51 80 LYS A N 1
ATOM 630 C CA . LYS A 1 80 ? -0.555 -10.507 -7.196 1.00 41.69 80 LYS A CA 1
ATOM 631 C C . LYS A 1 80 ? -0.507 -10.398 -8.709 1.00 49.70 80 LYS A C 1
ATOM 632 O O . LYS A 1 80 ? 0.585 -10.435 -9.281 1.00 52.70 80 LYS A O 1
ATOM 638 N N . LEU A 1 81 ? -1.645 -10.268 -9.380 1.00 47.58 81 LEU A N 1
ATOM 639 C CA . LEU A 1 81 ? -1.640 -10.070 -10.831 1.00 54.89 81 LEU A CA 1
ATOM 640 C C . LEU A 1 81 ? -1.265 -8.654 -11.213 1.00 58.77 81 LEU A C 1
ATOM 641 O O . LEU A 1 81 ? -0.745 -8.430 -12.308 1.00 63.49 81 LEU A O 1
ATOM 646 N N . ASN A 1 82 ? -1.538 -7.695 -10.332 1.00 51.74 82 ASN A N 1
ATOM 647 C CA . ASN A 1 82 ? -1.362 -6.279 -10.592 1.00 52.43 82 ASN A CA 1
ATOM 648 C C . ASN A 1 82 ? -0.125 -5.699 -9.928 1.00 50.76 82 ASN A C 1
ATOM 649 O O . ASN A 1 82 ? 0.248 -4.578 -10.250 1.00 49.76 82 ASN A O 1
ATOM 654 N N . TYR A 1 83 ? 0.497 -6.401 -8.987 1.00 48.43 83 TYR A N 1
ATOM 655 C CA . TYR A 1 83 ? 1.596 -5.822 -8.221 1.00 49.91 83 TYR A CA 1
ATOM 656 C C . TYR A 1 83 ? 2.675 -6.864 -8.019 1.00 44.97 83 TYR A C 1
ATOM 657 O O . TYR A 1 83 ? 2.368 -8.041 -7.815 1.00 56.04 83 TYR A O 1
ATOM 666 N N . ALA A 1 84 ? 3.943 -6.415 -8.026 1.00 53.16 84 ALA A N 1
ATOM 667 C CA . ALA A 1 84 ? 5.077 -7.331 -7.895 1.00 61.27 84 ALA A CA 1
ATOM 668 C C . ALA A 1 84 ? 5.218 -7.898 -6.488 1.00 56.41 84 ALA A C 1
ATOM 669 O O . ALA A 1 84 ? 5.708 -9.018 -6.323 1.00 58.10 84 ALA A O 1
ATOM 671 N N . ASN A 1 85 ? 4.843 -7.143 -5.465 1.00 57.26 85 ASN A N 1
ATOM 672 C CA . ASN A 1 85 ? 5.005 -7.611 -4.098 1.00 52.45 85 ASN A CA 1
ATOM 673 C C . ASN A 1 85 ? 4.013 -6.868 -3.227 1.00 50.66 85 ASN A C 1
ATOM 674 O O . ASN A 1 85 ? 3.343 -5.922 -3.672 1.00 47.14 85 ASN A O 1
ATOM 679 N N . SER A 1 86 ? 3.884 -7.348 -1.986 1.00 53.37 86 SER A N 1
ATOM 680 C CA . SER A 1 86 ? 2.923 -6.734 -1.073 1.00 51.77 86 SER A CA 1
ATOM 681 C C . SER A 1 86 ? 3.325 -5.300 -0.746 1.00 43.62 86 SER A C 1
ATOM 682 O O . SER A 1 86 ? 2.458 -4.442 -0.535 1.00 43.20 86 SER A O 1
ATOM 685 N N . SER A 1 87 ? 4.614 -5.006 -0.736 1.00 54.55 87 SER A N 1
ATOM 686 C CA . SER A 1 87 ? 5.052 -3.656 -0.391 1.00 51.77 87 SER A CA 1
ATOM 687 C C . SER A 1 87 ? 4.582 -2.636 -1.425 1.00 52.32 87 SER A C 1
ATOM 688 O O . SER A 1 87 ? 4.069 -1.563 -1.068 1.00 48.33 87 SER A O 1
ATOM 691 N N . ASP A 1 88 ? 4.758 -2.955 -2.715 1.00 50.09 88 ASP A N 1
ATOM 692 C CA . ASP A 1 88 ? 4.223 -2.109 -3.782 1.00 48.83 88 ASP A CA 1
ATOM 693 C C . ASP A 1 88 ? 2.702 -1.960 -3.675 1.00 49.35 88 ASP A C 1
ATOM 694 O O . ASP A 1 88 ? 2.172 -0.850 -3.829 1.00 43.30 88 ASP A O 1
ATOM 699 N N . TYR A 1 89 ? 1.985 -3.071 -3.428 1.00 42.17 89 TYR A N 1
ATOM 700 C CA . TYR A 1 89 ? 0.539 -3.000 -3.331 1.00 38.93 89 TYR A CA 1
ATOM 701 C C . TYR A 1 89 ? 0.131 -2.065 -2.202 1.00 40.79 89 TYR A C 1
ATOM 702 O O . TYR A 1 89 ? -0.730 -1.175 -2.382 1.00 40.23 89 TYR A O 1
ATOM 711 N N . ARG A 1 90 ? 0.728 -2.253 -1.019 1.00 41.22 90 ARG A N 1
ATOM 712 C CA . ARG A 1 90 ? 0.251 -1.477 0.122 1.00 41.93 90 ARG A CA 1
ATOM 713 C C . ARG A 1 90 ? 0.514 0.005 -0.074 1.00 42.61 90 ARG A C 1
ATOM 714 O O . ARG A 1 90 ? -0.328 0.832 0.282 1.00 45.22 90 ARG A O 1
ATOM 722 N N . ALA A 1 91 ? 1.645 0.357 -0.682 1.00 43.80 91 ALA A N 1
ATOM 723 C CA . ALA A 1 91 ? 1.975 1.770 -0.871 1.00 46.29 91 ALA A CA 1
ATOM 724 C C . ALA A 1 91 ? 0.987 2.442 -1.824 1.00 47.73 91 ALA A C 1
ATOM 725 O O . ALA A 1 91 ? 0.607 3.605 -1.630 1.00 53.57 91 ALA A O 1
ATOM 727 N N . ASP A 1 92 ? 0.566 1.726 -2.860 1.00 43.76 92 ASP A N 1
ATOM 728 C CA . ASP A 1 92 ? -0.415 2.277 -3.793 1.00 39.93 92 ASP A CA 1
ATOM 729 C C . ASP A 1 92 ? -1.804 2.349 -3.160 1.00 39.38 92 ASP A C 1
ATOM 730 O O . ASP A 1 92 ? -2.462 3.388 -3.198 1.00 40.28 92 ASP A O 1
ATOM 735 N N . MET A 1 93 ? -2.269 1.236 -2.589 1.00 37.70 93 MET A N 1
ATOM 736 C CA . MET A 1 93 ? -3.631 1.174 -2.064 1.00 35.67 93 MET A CA 1
ATOM 737 C C . MET A 1 93 ? -3.839 2.186 -0.943 1.00 34.72 93 MET A C 1
ATOM 738 O O . MET A 1 93 ? -4.948 2.724 -0.802 1.00 36.46 93 MET A O 1
ATOM 743 N N . LEU A 1 94 ? -2.811 2.464 -0.156 1.00 35.73 94 LEU A N 1
ATOM 744 C CA . LEU A 1 94 ? -3.002 3.335 0.993 1.00 39.66 94 LEU A CA 1
ATOM 745 C C . LEU A 1 94 ? -3.119 4.803 0.606 1.00 42.25 94 LEU A C 1
ATOM 746 O O . LEU A 1 94 ? -3.393 5.648 1.464 1.00 44.38 94 LEU A O 1
ATOM 751 N N . ARG A 1 95 ? -2.873 5.133 -0.649 1.00 40.71 95 ARG A N 1
ATOM 752 C CA . ARG A 1 95 ? -2.907 6.519 -1.043 1.00 38.81 95 ARG A CA 1
ATOM 753 C C . ARG A 1 95 ? -4.346 6.976 -1.188 1.00 37.56 95 ARG A C 1
ATOM 754 O O . ARG A 1 95 ? -5.204 6.211 -1.597 1.00 36.57 95 ARG A O 1
ATOM 762 N N . ASN A 1 96 ? -4.601 8.267 -0.911 1.00 42.95 96 ASN A N 1
ATOM 763 C CA . ASN A 1 96 ? -5.943 8.789 -1.128 1.00 43.00 96 ASN A CA 1
ATOM 764 C C . ASN A 1 96 ? -6.324 8.646 -2.598 1.00 39.79 96 ASN A C 1
ATOM 765 O O . ASN A 1 96 ? -5.469 8.736 -3.496 1.00 37.73 96 ASN A O 1
ATOM 770 N N . TYR A 1 97 ? -7.626 8.396 -2.822 1.00 36.17 97 TYR A N 1
ATOM 771 C CA . TYR A 1 97 ? -8.249 8.283 -4.130 1.00 36.37 97 TYR A CA 1
ATOM 772 C C . TYR A 1 97 ? -7.748 7.080 -4.903 1.00 36.40 97 TYR A C 1
ATOM 773 O O . TYR A 1 97 ? -7.887 7.038 -6.131 1.00 42.72 97 TYR A O 1
ATOM 782 N N . TYR A 1 98 ? -7.189 6.080 -4.210 1.00 32.17 98 TYR A N 1
ATOM 783 C CA . TYR A 1 98 ? -6.952 4.805 -4.859 1.00 33.63 98 TYR A CA 1
ATOM 784 C C . TYR A 1 98 ? -8.300 4.128 -5.067 1.00 30.63 98 TYR A C 1
ATOM 785 O O . TYR A 1 98 ? -9.109 4.024 -4.126 1.00 31.10 98 TYR A O 1
ATOM 794 N N . TRP A 1 99 ? -8.584 3.710 -6.292 1.00 28.97 99 TRP A N 1
ATOM 795 C CA . TRP A 1 99 ? -9.925 3.171 -6.564 1.00 31.42 99 TRP A CA 1
ATOM 796 C C . TRP A 1 99 ? -9.988 1.705 -6.190 1.00 30.23 99 TRP A C 1
ATOM 797 O O . TRP A 1 99 ? -9.327 0.883 -6.806 1.00 31.09 99 TRP A O 1
ATOM 808 N N . GLY A 1 100 ? -10.849 1.381 -5.215 1.00 28.91 100 GLY A N 1
ATOM 809 C CA . GLY A 1 100 ? -11.031 0.006 -4.789 1.00 31.26 100 GLY A CA 1
ATOM 810 C C . GLY A 1 100 ? -11.907 -0.804 -5.721 1.00 27.71 100 GLY A C 1
ATOM 811 O O . GLY A 1 100 ? -12.761 -0.281 -6.433 1.00 29.34 100 GLY A O 1
ATOM 812 N N . GLY A 1 101 ? -11.656 -2.093 -5.696 1.00 29.87 101 GLY A N 1
ATOM 813 C CA . GLY A 1 101 ? -12.436 -2.975 -6.531 1.00 30.02 101 GLY A CA 1
ATOM 814 C C . GLY A 1 101 ? -12.251 -4.395 -6.091 1.00 30.67 101 GLY A C 1
ATOM 815 O O . GLY A 1 101 ? -12.065 -4.656 -4.905 1.00 28.72 101 GLY A O 1
ATOM 816 N N . SER A 1 102 ? -12.237 -5.294 -7.070 1.00 28.69 102 SER A N 1
ATOM 817 C CA . SER A 1 102 ? -12.228 -6.735 -6.759 1.00 31.05 102 SER A CA 1
ATOM 818 C C . SER A 1 102 ? -10.989 -7.139 -5.978 1.00 28.78 102 SER A C 1
ATOM 819 O O . SER A 1 102 ? -11.051 -8.074 -5.172 1.00 33.50 102 SER A O 1
ATOM 822 N N . VAL A 1 103 ? -9.836 -6.496 -6.227 1.00 31.63 103 VAL A N 1
ATOM 823 C CA . VAL A 1 103 ? -8.616 -6.825 -5.476 1.00 34.11 103 VAL A CA 1
ATOM 824 C C . VAL A 1 103 ? -8.848 -6.635 -3.985 1.00 30.93 103 VAL A C 1
ATOM 825 O O . VAL A 1 103 ? -8.522 -7.510 -3.170 1.00 31.47 103 VAL A O 1
ATOM 829 N N . GLU A 1 104 ? -9.460 -5.492 -3.621 1.00 30.09 104 GLU A N 1
ATOM 830 C CA . GLU A 1 104 ? -9.773 -5.184 -2.239 1.00 28.37 104 GLU A CA 1
ATOM 831 C C . GLU A 1 104 ? -10.967 -5.983 -1.721 1.00 29.10 104 GLU A C 1
ATOM 832 O O . GLU A 1 104 ? -11.006 -6.299 -0.534 1.00 30.68 104 GLU A O 1
ATOM 838 N N . ALA A 1 105 ? -11.945 -6.285 -2.566 1.00 30.20 105 ALA A N 1
ATOM 839 C CA . ALA A 1 105 ? -13.048 -7.120 -2.097 1.00 30.39 105 ALA A CA 1
ATOM 840 C C . ALA A 1 105 ? -12.538 -8.500 -1.702 1.00 30.83 105 ALA A C 1
ATOM 841 O O . ALA A 1 105 ? -12.902 -9.049 -0.649 1.00 30.56 105 ALA A O 1
ATOM 843 N N . GLU A 1 106 ? -11.660 -9.062 -2.517 1.00 28.67 106 GLU A N 1
ATOM 844 C CA . GLU A 1 106 ? -11.102 -10.375 -2.192 1.00 29.54 106 GLU A CA 1
ATOM 845 C C . GLU A 1 106 ? -10.351 -10.320 -0.866 1.00 32.57 106 GLU A C 1
ATOM 846 O O . GLU A 1 106 ? -10.569 -11.158 0.016 1.00 32.44 106 GLU A O 1
ATOM 852 N N . ILE A 1 107 ? -9.505 -9.303 -0.691 1.00 29.53 107 ILE A N 1
ATOM 853 C CA . ILE A 1 107 ? -8.696 -9.211 0.536 1.00 29.98 107 ILE A CA 1
ATOM 854 C C . ILE A 1 107 ? -9.579 -8.957 1.750 1.00 29.91 107 ILE A C 1
ATOM 855 O O . ILE A 1 107 ? -9.447 -9.617 2.797 1.00 31.52 107 ILE A O 1
ATOM 860 N N . LEU A 1 108 ? -10.493 -7.986 1.644 1.00 31.13 108 LEU A N 1
ATOM 861 C CA . LEU A 1 108 ? -11.311 -7.662 2.815 1.00 30.09 108 LEU A CA 1
ATOM 862 C C . LEU A 1 108 ? -12.183 -8.832 3.243 1.00 30.83 108 LEU A C 1
ATOM 863 O O . LEU A 1 108 ? -12.440 -9.016 4.430 1.00 31.60 108 LEU A O 1
ATOM 868 N N . SER A 1 109 ? -12.731 -9.577 2.290 1.00 27.74 109 SER A N 1
ATOM 869 C CA . SER A 1 109 ? -13.533 -10.744 2.668 1.00 31.36 109 SER A CA 1
ATOM 870 C C . SER A 1 109 ? -12.726 -11.716 3.518 1.00 34.24 109 SER A C 1
ATOM 871 O O . SER A 1 109 ? -13.220 -12.223 4.552 1.00 34.02 109 SER A O 1
ATOM 874 N N . LYS A 1 110 ? -11.468 -11.967 3.126 1.00 31.29 110 LYS A N 1
ATOM 875 C CA . LYS A 1 110 ? -10.628 -12.809 3.960 1.00 34.19 110 LYS A CA 1
ATOM 876 C C . LYS A 1 110 ? -10.218 -12.088 5.251 1.00 35.16 110 LYS A C 1
ATOM 877 O O . LYS A 1 110 ? -10.190 -12.699 6.323 1.00 36.65 110 LYS A O 1
ATOM 883 N N . ALA A 1 111 ? -9.897 -10.792 5.176 1.00 31.17 111 ALA A N 1
ATOM 884 C CA . ALA A 1 111 ? -9.310 -10.159 6.352 1.00 34.09 111 ALA A CA 1
ATOM 885 C C . ALA A 1 111 ? -10.313 -10.037 7.489 1.00 32.03 111 ALA A C 1
ATOM 886 O O . ALA A 1 111 ? -9.927 -10.044 8.667 1.00 34.02 111 ALA A O 1
ATOM 888 N N . LEU A 1 112 ? -11.604 -9.859 7.158 1.00 31.59 112 LEU A N 1
ATOM 889 C CA . LEU A 1 112 ? -12.626 -9.667 8.165 1.00 29.16 112 LEU A CA 1
ATOM 890 C C . LEU A 1 112 ? -13.564 -10.852 8.289 1.00 35.78 112 LEU A C 1
ATOM 891 O O . LEU A 1 112 ? -14.480 -10.801 9.126 1.00 33.49 112 LEU A O 1
ATOM 896 N N . ASN A 1 113 ? -13.349 -11.926 7.524 1.00 33.47 113 ASN A N 1
ATOM 897 C CA . ASN A 1 113 ? -14.246 -13.091 7.598 1.00 36.95 113 ASN A CA 1
ATOM 898 C C . ASN A 1 113 ? -15.671 -12.659 7.317 1.00 43.29 113 ASN A C 1
ATOM 899 O O . ASN A 1 113 ? -16.624 -12.940 8.065 1.00 40.76 113 ASN A O 1
ATOM 904 N N . ILE A 1 114 ? -15.806 -11.923 6.233 1.00 33.74 114 ILE A N 1
ATOM 905 C CA . ILE A 1 114 ? -17.102 -11.492 5.773 1.00 36.06 114 ILE A CA 1
ATOM 906 C C . ILE A 1 114 ? -17.177 -11.851 4.296 1.00 34.56 114 ILE A C 1
ATOM 907 O O . ILE A 1 114 ? -16.196 -12.238 3.657 1.00 35.19 114 ILE A O 1
ATOM 912 N N . THR A 1 115 ? -18.384 -11.738 3.775 1.00 32.33 115 THR A N 1
ATOM 913 C CA . THR A 1 115 ? -18.610 -11.979 2.362 1.00 30.41 115 THR A CA 1
ATOM 914 C C . THR A 1 115 ? -18.911 -10.642 1.730 1.00 27.88 115 THR A C 1
ATOM 915 O O . THR A 1 115 ? -19.663 -9.836 2.319 1.00 30.08 115 THR A O 1
ATOM 919 N N . ILE A 1 116 ? -18.338 -10.407 0.540 1.00 30.06 116 ILE A N 1
ATOM 920 C CA . ILE A 1 116 ? -18.530 -9.163 -0.178 1.00 29.64 116 ILE A CA 1
ATOM 921 C C . ILE A 1 116 ? -18.974 -9.497 -1.583 1.00 29.55 116 ILE A C 1
ATOM 922 O O . ILE A 1 116 ? -18.387 -10.370 -2.220 1.00 31.65 116 ILE A O 1
ATOM 927 N N . ILE A 1 117 ? -20.024 -8.834 -2.059 1.00 29.28 117 ILE A N 1
ATOM 928 C CA . ILE A 1 117 ? -20.536 -9.107 -3.397 1.00 30.45 117 ILE A CA 1
ATOM 929 C C . ILE A 1 117 ? -20.463 -7.833 -4.211 1.00 28.15 117 ILE A C 1
ATOM 930 O O . ILE A 1 117 ? -20.943 -6.782 -3.768 1.00 31.25 117 ILE A O 1
ATOM 935 N N . LEU A 1 118 ? -19.856 -7.924 -5.394 1.00 28.42 118 LEU A N 1
ATOM 936 C CA . LEU A 1 118 ? -19.793 -6.791 -6.303 1.00 31.45 118 LEU A CA 1
ATOM 937 C C . LEU A 1 118 ? -20.863 -7.018 -7.346 1.00 29.56 118 LEU A C 1
ATOM 938 O O . LEU A 1 118 ? -20.761 -7.945 -8.157 1.00 32.21 118 LEU A O 1
ATOM 943 N N . TRP A 1 119 ? -21.910 -6.177 -7.321 1.00 27.03 119 TRP A N 1
ATOM 944 C CA . TRP A 1 119 ? -22.980 -6.278 -8.297 1.00 29.10 119 TRP A CA 1
ATOM 945 C C . TRP A 1 119 ? -22.676 -5.234 -9.361 1.00 31.53 119 TRP A C 1
ATOM 946 O O . TRP A 1 119 ? -22.860 -4.033 -9.140 1.00 34.18 119 TRP A O 1
ATOM 957 N N . GLU A 1 120 ? -22.211 -5.675 -10.523 1.00 35.90 120 GLU A N 1
ATOM 958 C CA . GLU A 1 120 ? -22.005 -4.757 -11.630 1.00 37.04 120 GLU A CA 1
ATOM 959 C C . GLU A 1 120 ? -23.328 -4.538 -12.330 1.00 36.19 120 GLU A C 1
ATOM 960 O O . GLU A 1 120 ? -23.956 -5.488 -12.820 1.00 42.51 120 GLU A O 1
ATOM 966 N N . ALA A 1 121 ? -23.708 -3.244 -12.428 1.00 37.17 121 ALA A N 1
ATOM 967 C CA . ALA A 1 121 ? -25.005 -2.805 -12.886 1.00 42.57 121 ALA A CA 1
ATOM 968 C C . ALA A 1 121 ? -24.834 -1.894 -14.084 1.00 46.61 121 ALA A C 1
ATOM 969 O O . ALA A 1 121 ? -23.858 -1.126 -14.164 1.00 46.43 121 ALA A O 1
ATOM 971 N N . ASP A 1 122 ? -25.818 -1.929 -14.991 1.00 45.09 122 ASP A N 1
ATOM 972 C CA . ASP A 1 122 ? -25.881 -0.874 -15.993 1.00 49.95 122 ASP A CA 1
ATOM 973 C C . ASP A 1 122 ? -26.583 0.378 -15.432 1.00 47.60 122 ASP A C 1
ATOM 974 O O . ASP A 1 122 ? -26.980 0.437 -14.260 1.00 51.81 122 ASP A O 1
ATOM 979 N N . VAL A 1 123 ? -26.729 1.393 -16.290 1.00 49.30 123 VAL A N 1
ATOM 980 C CA . VAL A 1 123 ? -27.279 2.686 -15.868 1.00 63.10 123 VAL A CA 1
ATOM 981 C C . VAL A 1 123 ? -28.711 2.544 -15.367 1.00 63.54 123 VAL A C 1
ATOM 982 O O . VAL A 1 123 ? -29.182 3.361 -14.568 1.00 66.02 123 VAL A O 1
ATOM 986 N N . SER A 1 124 ? -29.422 1.518 -15.812 1.00 60.29 124 SER A N 1
ATOM 987 C CA . SER A 1 124 ? -30.771 1.280 -15.326 1.00 55.58 124 SER A CA 1
ATOM 988 C C . SER A 1 124 ? -30.804 0.330 -14.124 1.00 59.18 124 SER A C 1
ATOM 989 O O . SER A 1 124 ? -31.891 -0.111 -13.737 1.00 57.26 124 SER A O 1
ATOM 992 N N . GLU A 1 125 ? -29.639 0.022 -13.519 1.00 45.09 125 GLU A N 1
ATOM 993 C CA . GLU A 1 125 ? -29.512 -0.766 -12.284 1.00 46.89 125 GLU A CA 1
ATOM 994 C C . GLU A 1 125 ? -29.786 -2.248 -12.496 1.00 47.83 125 GLU A C 1
ATOM 995 O O . GLU A 1 125 ? -30.016 -3.000 -11.532 1.00 46.10 125 GLU A O 1
ATOM 1001 N N . ASN A 1 126 ? -29.707 -2.713 -13.732 1.00 46.53 126 ASN A N 1
ATOM 1002 C CA . ASN A 1 126 ? -29.795 -4.143 -13.969 1.00 41.39 126 ASN A CA 1
ATOM 1003 C C . ASN A 1 126 ? -28.430 -4.778 -13.739 1.00 47.98 126 ASN A C 1
ATOM 1004 O O . ASN A 1 126 ? -27.401 -4.240 -14.173 1.00 47.91 126 ASN A O 1
ATOM 1009 N N . VAL A 1 127 ? -28.422 -5.930 -13.050 1.00 45.55 127 VAL A N 1
ATOM 1010 C CA . VAL A 1 127 ? -27.178 -6.670 -12.880 1.00 45.09 127 VAL A CA 1
ATOM 1011 C C . VAL A 1 127 ? -26.634 -7.065 -14.240 1.00 53.67 127 VAL A C 1
ATOM 1012 O O . VAL A 1 127 ? -27.374 -7.561 -15.109 1.00 47.25 127 VAL A O 1
ATOM 1016 N N . VAL A 1 128 ? -25.336 -6.818 -14.438 1.00 43.90 128 VAL A N 1
ATOM 1017 C CA . VAL A 1 128 ? -24.612 -7.301 -15.605 1.00 44.42 128 VAL A CA 1
ATOM 1018 C C . VAL A 1 128 ? -23.667 -8.433 -15.234 1.00 49.22 128 VAL A C 1
ATOM 1019 O O . VAL A 1 128 ? -23.535 -9.404 -15.975 1.00 50.89 128 VAL A O 1
ATOM 1023 N N . THR A 1 129 ? -23.004 -8.323 -14.088 1.00 46.62 129 THR A N 1
ATOM 1024 C CA . THR A 1 129 ? -22.188 -9.393 -13.542 1.00 46.33 129 THR A CA 1
ATOM 1025 C C . THR A 1 129 ? -22.359 -9.352 -12.028 1.00 42.07 129 THR A C 1
ATOM 1026 O O . THR A 1 129 ? -22.515 -8.273 -11.450 1.00 40.23 129 THR A O 1
ATOM 1030 N N . ALA A 1 130 ? -22.319 -10.518 -11.364 1.00 34.87 130 ALA A N 1
ATOM 1031 C CA . ALA A 1 130 ? -22.221 -10.514 -9.899 1.00 32.73 130 ALA A CA 1
ATOM 1032 C C . ALA A 1 130 ? -21.079 -11.423 -9.482 1.00 33.59 130 ALA A C 1
ATOM 1033 O O . ALA A 1 130 ? -20.958 -12.548 -9.988 1.00 32.06 130 ALA A O 1
ATOM 1035 N N . THR A 1 131 ? -20.254 -10.939 -8.560 1.00 31.05 131 THR A N 1
ATOM 1036 C CA . THR A 1 131 ? -19.075 -11.679 -8.114 1.00 27.87 131 THR A CA 1
ATOM 1037 C C . THR A 1 131 ? -19.068 -11.678 -6.606 1.00 32.04 131 THR A C 1
ATOM 1038 O O . THR A 1 131 ? -19.207 -10.631 -5.993 1.00 31.67 131 THR A O 1
ATOM 1042 N N . LYS A 1 132 ? -18.940 -12.852 -5.997 1.00 29.78 132 LYS A N 1
ATOM 1043 C CA . LYS A 1 132 ? -19.065 -12.955 -4.557 1.00 28.80 132 LYS A CA 1
ATOM 1044 C C . LYS A 1 132 ? -17.745 -13.466 -4.005 1.00 29.73 132 LYS A C 1
ATOM 1045 O O . LYS A 1 132 ? -17.215 -14.485 -4.468 1.00 29.38 132 LYS A O 1
ATOM 1051 N N . TYR A 1 133 ? -17.231 -12.767 -3.009 1.00 29.75 133 TYR A N 1
ATOM 1052 C CA . TYR A 1 133 ? -15.960 -13.102 -2.370 1.00 31.80 133 TYR A CA 1
ATOM 1053 C C . TYR A 1 133 ? -16.308 -13.570 -0.965 1.00 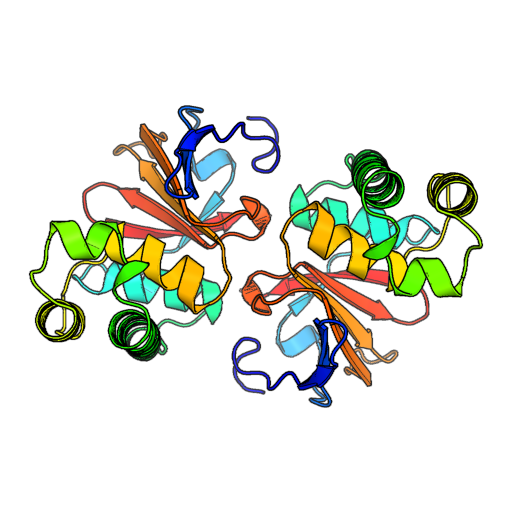34.93 133 TYR A C 1
ATOM 1054 O O . TYR A 1 133 ? -16.796 -12.778 -0.163 1.00 33.39 133 TYR A O 1
ATOM 1063 N N . GLY A 1 134 ? -16.118 -14.847 -0.691 1.00 34.99 134 GLY A N 1
ATOM 1064 C CA . GLY A 1 134 ? -16.478 -15.404 0.604 1.00 36.53 134 GLY A CA 1
ATOM 1065 C C . GLY A 1 134 ? -17.637 -16.356 0.504 1.00 33.94 134 GLY A C 1
ATOM 1066 O O . GLY A 1 134 ? -18.432 -16.312 -0.427 1.00 33.84 134 GLY A O 1
ATOM 1067 N N . PRO A 1 135 ? -17.776 -17.228 1.504 1.00 33.40 135 PRO A N 1
ATOM 1068 C CA . PRO A 1 135 ? -18.730 -18.345 1.405 1.00 34.86 135 PRO A CA 1
ATOM 1069 C C . PRO A 1 135 ? -20.141 -18.029 1.853 1.00 37.46 135 PRO A C 1
ATOM 1070 O O . PRO A 1 135 ? -20.987 -18.944 1.841 1.00 45.41 135 PRO A O 1
ATOM 1074 N N . GLY A 1 136 ? -20.422 -16.798 2.227 1.00 33.18 136 GLY A N 1
ATOM 1075 C CA . GLY A 1 136 ? -21.649 -16.476 2.911 1.00 32.39 136 GLY A CA 1
ATOM 1076 C C . GLY A 1 136 ? -22.771 -16.122 1.950 1.00 35.24 136 GLY A C 1
ATOM 1077 O O . GLY A 1 136 ? -22.652 -16.180 0.734 1.00 36.69 136 GLY A O 1
ATOM 1078 N N . LEU A 1 137 ? -23.898 -15.762 2.523 1.00 33.29 137 LEU A N 1
ATOM 1079 C CA . LEU A 1 137 ? -25.125 -15.530 1.767 1.00 32.19 137 LEU A CA 1
ATOM 1080 C C . LEU A 1 137 ? -25.316 -14.053 1.454 1.00 31.63 137 LEU A C 1
ATOM 1081 O O . LEU A 1 137 ? -24.802 -13.193 2.170 1.00 33.71 137 LEU A O 1
ATOM 1086 N N . VAL A 1 138 ? -26.126 -13.749 0.433 1.00 33.59 138 VAL A N 1
ATOM 1087 C CA . VAL A 1 138 ? -26.368 -12.335 0.077 1.00 34.09 138 VAL A CA 1
ATOM 1088 C C . VAL A 1 138 ? -26.797 -11.497 1.288 1.00 35.99 138 VAL A C 1
ATOM 1089 O O . VAL A 1 138 ? -26.259 -10.404 1.533 1.00 36.04 138 VAL A O 1
ATOM 1093 N N . SER A 1 139 ? -27.723 -12.016 2.094 1.00 32.97 139 SER A N 1
ATOM 1094 C CA . SER A 1 139 ? -28.263 -11.238 3.195 1.00 37.62 139 SER A CA 1
ATOM 1095 C C . SER A 1 139 ? -27.230 -10.896 4.251 1.00 37.21 139 SER A C 1
ATOM 1096 O O . SER A 1 139 ? -27.448 -9.945 5.006 1.00 42.61 139 SER A O 1
ATOM 1099 N N . THR A 1 140 ? -26.118 -11.650 4.344 1.00 31.05 140 THR A N 1
ATOM 1100 C CA . THR A 1 140 ? -25.087 -11.325 5.315 1.00 29.05 140 THR A CA 1
ATOM 1101 C C . THR A 1 140 ? -23.920 -10.605 4.681 1.00 37.30 140 THR A C 1
ATOM 1102 O O . THR A 1 140 ? -23.010 -10.210 5.393 1.00 38.72 140 THR A O 1
ATOM 1106 N N . ALA A 1 141 ? -23.895 -10.504 3.367 1.00 27.86 141 ALA A N 1
ATOM 1107 C CA . ALA A 1 141 ? -22.758 -9.926 2.703 1.00 30.35 141 ALA A CA 1
ATOM 1108 C C . ALA A 1 141 ? -22.780 -8.407 2.790 1.00 29.44 141 ALA A C 1
ATOM 1109 O O . ALA A 1 141 ? -23.826 -7.782 3.031 1.00 32.73 141 ALA A O 1
ATOM 1111 N N . LEU A 1 142 ? -21.630 -7.836 2.498 1.00 30.88 142 LEU A N 1
ATOM 1112 C CA . LEU A 1 142 ? -21.560 -6.430 2.079 1.00 27.94 142 LEU A CA 1
ATOM 1113 C C . LEU A 1 142 ? -21.825 -6.409 0.583 1.00 29.54 142 LEU A C 1
ATOM 1114 O O . LEU A 1 142 ? -20.972 -6.818 -0.216 1.00 31.10 142 LEU A O 1
ATOM 1119 N N . ASN A 1 143 ? -22.983 -5.883 0.228 1.00 27.69 143 ASN A N 1
ATOM 1120 C CA . ASN A 1 143 ? -23.454 -5.814 -1.145 1.00 28.34 143 ASN A CA 1
ATOM 1121 C C . ASN A 1 143 ? -23.078 -4.455 -1.682 1.00 27.23 143 ASN A C 1
ATOM 1122 O O . ASN A 1 143 ? -23.580 -3.454 -1.171 1.00 30.02 143 ASN A O 1
ATOM 1127 N N . LEU A 1 144 ? -22.292 -4.441 -2.763 1.00 27.71 144 LEU A N 1
ATOM 1128 C CA . LEU A 1 144 ? -21.816 -3.195 -3.363 1.00 29.75 144 LEU A CA 1
ATOM 1129 C C . LEU A 1 144 ? -22.331 -3.117 -4.774 1.00 30.28 144 LEU A C 1
ATOM 1130 O O . LEU A 1 144 ? -22.243 -4.111 -5.515 1.00 32.77 144 LEU A O 1
ATOM 1135 N N . LYS A 1 145 ? -22.839 -1.944 -5.136 1.00 29.58 145 LYS A N 1
ATOM 1136 C CA . LYS A 1 145 ? -23.286 -1.681 -6.483 1.00 31.11 145 LYS A CA 1
ATOM 1137 C C . LYS A 1 145 ? -22.187 -0.961 -7.220 1.00 35.41 145 LYS A C 1
ATOM 1138 O O . LYS A 1 145 ? -21.754 0.126 -6.804 1.00 34.42 145 LYS A O 1
ATOM 1144 N N . LEU A 1 146 ? -21.783 -1.523 -8.348 1.00 33.74 146 LEU A N 1
ATOM 1145 C CA . LEU A 1 146 ? -20.797 -0.887 -9.221 1.00 32.20 146 LEU A CA 1
ATOM 1146 C C . LEU A 1 146 ? -21.532 -0.388 -10.428 1.00 34.26 146 LEU A C 1
ATOM 1147 O O . LEU A 1 146 ? -22.015 -1.188 -11.235 1.00 42.20 146 LEU A O 1
ATOM 1152 N N . CYS A 1 147 ? -21.600 0.922 -10.573 1.00 35.67 147 CYS A N 1
ATOM 1153 C CA . CYS A 1 147 ? -22.418 1.485 -11.642 1.00 43.43 147 CYS A CA 1
ATOM 1154 C C . CYS A 1 147 ? -21.733 2.740 -12.150 1.00 47.80 147 CYS A C 1
ATOM 1155 O O . CYS A 1 147 ? -21.422 3.626 -11.358 1.00 51.55 147 CYS A O 1
ATOM 1158 N N . GLN A 1 148 ? -21.457 2.784 -13.449 1.00 50.54 148 GLN A N 1
ATOM 1159 C CA . GLN A 1 148 ? -20.894 3.973 -14.088 1.00 56.19 148 GLN A CA 1
ATOM 1160 C C . GLN A 1 148 ? -19.651 4.473 -13.351 1.00 52.93 148 GLN A C 1
ATOM 1161 O O . GLN A 1 148 ? -19.453 5.672 -13.137 1.00 57.55 148 GLN A O 1
ATOM 1167 N N . GLY A 1 149 ? -18.806 3.537 -12.961 1.00 54.08 149 GLY A N 1
ATOM 1168 C CA . GLY A 1 149 ? -17.547 3.869 -12.349 1.00 59.24 149 GLY A CA 1
ATOM 1169 C C . GLY A 1 149 ? -17.604 4.214 -10.880 1.00 54.16 149 GLY A C 1
ATOM 1170 O O . GLY A 1 149 ? -16.553 4.471 -10.289 1.00 57.23 149 GLY A O 1
ATOM 1171 N N . HIS A 1 150 ? -18.778 4.212 -10.258 1.00 46.12 150 HIS A N 1
ATOM 1172 C CA . HIS A 1 150 ? -18.853 4.512 -8.844 1.00 39.39 150 HIS A CA 1
ATOM 1173 C C . HIS A 1 150 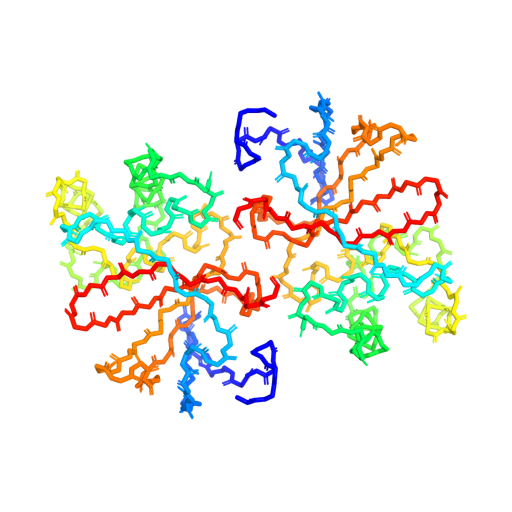? -19.389 3.310 -8.086 1.00 40.65 150 HIS A C 1
ATOM 1174 O O . HIS A 1 150 ? -19.974 2.395 -8.661 1.00 42.19 150 HIS A O 1
ATOM 1181 N N . ILE A 1 151 ? -19.044 3.251 -6.813 1.00 41.10 151 ILE A N 1
ATOM 1182 C CA . ILE A 1 151 ? -19.470 2.192 -5.930 1.00 37.11 151 ILE A CA 1
ATOM 1183 C C . ILE A 1 151 ? -20.370 2.817 -4.896 1.00 37.81 151 ILE A C 1
ATOM 1184 O O . ILE A 1 151 ? -20.054 3.882 -4.335 1.00 40.87 151 ILE A O 1
ATOM 1189 N N . GLU A 1 152 ? -21.513 2.172 -4.670 1.00 37.93 152 GLU A N 1
ATOM 1190 C CA . GLU A 1 152 ? -22.435 2.558 -3.620 1.00 39.26 152 GLU A CA 1
ATOM 1191 C C . GLU A 1 152 ? -22.799 1.338 -2.780 1.00 34.00 152 GLU A C 1
ATOM 1192 O O . GLU A 1 152 ? -22.850 0.207 -3.283 1.00 33.70 152 GLU A O 1
ATOM 1198 N N . PRO A 1 153 ? -23.012 1.521 -1.494 1.00 30.85 153 PRO A N 1
ATOM 1199 C CA . PRO A 1 153 ? -23.522 0.408 -0.670 1.00 33.27 153 PRO A CA 1
ATOM 1200 C C . PRO A 1 153 ? -24.979 0.076 -1.000 1.00 32.64 153 PRO A C 1
ATOM 1201 O O . PRO A 1 153 ? -25.765 0.958 -1.319 1.00 36.58 153 PRO A O 1
ATOM 1205 N N . LEU A 1 154 ? -25.337 -1.203 -0.886 1.00 30.87 154 LEU A N 1
ATOM 1206 C CA . LEU A 1 154 ? -26.721 -1.665 -0.975 1.00 34.84 154 LEU A CA 1
ATOM 1207 C C . LEU A 1 154 ? -27.118 -2.268 0.360 1.00 37.87 154 LEU A C 1
ATOM 1208 O O . LEU A 1 154 ? -26.301 -2.910 0.998 1.00 35.36 154 LEU A O 1
ATOM 1213 N N . GLN A 1 155 ? -28.397 -2.146 0.748 1.00 37.33 155 GLN A N 1
ATOM 1214 C CA . GLN A 1 155 ? -28.921 -2.935 1.872 1.00 37.06 155 GLN A CA 1
ATOM 1215 C C . GLN A 1 155 ? -30.196 -3.636 1.456 1.00 38.74 155 GLN A C 1
ATOM 1216 O O . GLN A 1 155 ? -30.977 -3.094 0.668 1.00 44.48 155 GLN A O 1
ATOM 1222 N N . LEU A 1 156 ? -30.412 -4.834 2.002 1.00 41.82 156 LEU A N 1
ATOM 1223 C CA . LEU A 1 156 ? -31.626 -5.581 1.683 1.00 48.30 156 LEU A CA 1
ATOM 1224 C C . LEU A 1 156 ? -32.841 -4.789 2.124 1.00 48.75 156 LEU A C 1
ATOM 1225 O O . LEU A 1 156 ? -32.834 -4.144 3.181 1.00 48.94 156 LEU A O 1
ATOM 1230 N N . MET A 1 157 ? -33.853 -4.772 1.257 1.00 47.50 157 MET A N 1
ATOM 1231 C CA . MET A 1 157 ? -35.023 -3.940 1.486 1.00 58.62 157 MET A CA 1
ATOM 1232 C C . MET A 1 157 ? -35.880 -4.493 2.607 1.00 65.33 157 MET A C 1
ATOM 1233 O O . MET A 1 157 ? -35.900 -5.700 2.875 1.00 60.18 157 MET A O 1
ATOM 1238 N N . LYS A 1 158 ? -36.644 -3.579 3.203 1.00 80.98 158 LYS A N 1
ATOM 1239 C CA . LYS A 1 158 ? -37.540 -3.796 4.340 1.00 93.77 158 LYS A CA 1
ATOM 1240 C C . LYS A 1 158 ? -36.698 -4.013 5.595 1.00 100.76 158 LYS A C 1
ATOM 1241 O O . LYS A 1 158 ? -35.836 -3.185 5.922 1.00 99.11 158 LYS A O 1
ATOM 1247 N N . SER B 1 3 ? -20.598 -0.657 22.701 1.00 120.40 3 SER B N 1
ATOM 1248 C CA . SER B 1 3 ? -19.537 0.335 22.524 1.00 124.12 3 SER B CA 1
ATOM 1249 C C . SER B 1 3 ? -20.046 1.559 21.775 1.00 116.86 3 SER B C 1
ATOM 1250 O O . SER B 1 3 ? -21.203 1.945 21.914 1.00 121.56 3 SER B O 1
ATOM 1253 N N . PHE B 1 4 ? -19.172 2.178 20.987 1.00 105.09 4 PHE B N 1
ATOM 1254 C CA . PHE B 1 4 ? -19.615 3.212 20.060 1.00 98.63 4 PHE B CA 1
ATOM 1255 C C . PHE B 1 4 ? -20.044 2.613 18.726 1.00 90.62 4 PHE B C 1
ATOM 1256 O O . PHE B 1 4 ? -21.058 3.029 18.156 1.00 91.07 4 PHE B O 1
ATOM 1264 N N . HIS B 1 5 ? -19.300 1.634 18.220 1.00 81.48 5 HIS B N 1
ATOM 1265 C CA . HIS B 1 5 ? -19.691 0.899 17.025 1.00 76.74 5 HIS B CA 1
ATOM 1266 C C . HIS B 1 5 ? -19.708 -0.588 17.351 1.00 63.48 5 HIS B C 1
ATOM 1267 O O . HIS B 1 5 ? -18.764 -1.108 17.957 1.00 59.35 5 HIS B O 1
ATOM 1274 N N . LEU B 1 6 ? -20.792 -1.266 16.955 1.00 53.98 6 LEU B N 1
ATOM 1275 C CA . LEU B 1 6 ? -20.931 -2.685 17.251 1.00 46.79 6 LEU B CA 1
ATOM 1276 C C . LEU B 1 6 ? -19.783 -3.505 16.668 1.00 45.04 6 LEU B C 1
ATOM 1277 O O . LEU B 1 6 ? -19.346 -4.475 17.293 1.00 46.13 6 LEU B O 1
ATOM 1282 N N . ASP B 1 7 ? -19.272 -3.129 15.485 1.00 44.80 7 ASP B N 1
ATOM 1283 C CA . ASP B 1 7 ? -18.205 -3.915 14.877 1.00 47.78 7 ASP B CA 1
ATOM 1284 C C . ASP B 1 7 ? -16.847 -3.736 15.587 1.00 54.96 7 ASP B C 1
ATOM 1285 O O . ASP B 1 7 ? -15.883 -4.403 15.195 1.00 50.14 7 ASP B O 1
ATOM 1290 N N . ASP B 1 8 ? -16.775 -2.896 16.625 1.00 50.28 8 ASP B N 1
ATOM 1291 C CA . ASP B 1 8 ? -15.580 -2.700 17.443 1.00 55.42 8 ASP B CA 1
ATOM 1292 C C . ASP B 1 8 ? -15.687 -3.356 18.813 1.00 58.72 8 ASP B C 1
ATOM 1293 O O . ASP B 1 8 ? -14.864 -3.078 19.689 1.00 52.74 8 ASP B O 1
ATOM 1298 N N . ILE B 1 9 ? -16.719 -4.176 19.030 1.00 60.01 9 ILE B N 1
ATOM 1299 C CA . ILE B 1 9 ? -16.852 -4.928 20.271 1.00 56.07 9 ILE B CA 1
ATOM 1300 C C . ILE B 1 9 ? -15.690 -5.897 20.384 1.00 52.59 9 ILE B C 1
ATOM 1301 O O . ILE B 1 9 ? -15.236 -6.463 19.377 1.00 46.07 9 ILE B O 1
ATOM 1306 N N . ASN B 1 10 ? -15.255 -6.129 21.633 1.00 44.23 10 ASN B N 1
ATOM 1307 C CA . ASN B 1 10 ? -14.204 -7.096 21.960 1.00 54.52 10 ASN B CA 1
ATOM 1308 C C . ASN B 1 10 ? -14.806 -8.475 22.283 1.00 54.87 10 ASN B C 1
ATOM 1309 O O . ASN B 1 10 ? -15.456 -8.673 23.318 1.00 54.97 10 ASN B O 1
ATOM 1314 N N . TRP B 1 11 ? -14.562 -9.438 21.411 1.00 43.06 11 TRP B N 1
ATOM 1315 C CA . TRP B 1 11 ? -15.122 -10.777 21.557 1.00 41.54 11 TRP B CA 1
ATOM 1316 C C . TRP B 1 11 ? -14.035 -11.697 22.087 1.00 42.47 11 TRP B C 1
ATOM 1317 O O . TRP B 1 11 ? -12.889 -11.642 21.632 1.00 44.39 11 TRP B O 1
ATOM 1328 N N . GLN B 1 12 ? -14.383 -12.523 23.061 1.00 41.19 12 GLN B N 1
ATOM 1329 C CA . GLN B 1 12 ? -13.360 -13.382 23.645 1.00 42.11 12 GLN B CA 1
ATOM 1330 C C . GLN B 1 12 ? -13.667 -14.803 23.224 1.00 41.30 12 GLN B C 1
ATOM 1331 O O . GLN B 1 12 ? -14.768 -15.298 23.517 1.00 39.39 12 GLN B O 1
ATOM 1337 N N . PRO B 1 13 ? -12.793 -15.484 22.492 1.00 42.65 13 PRO B N 1
ATOM 1338 C CA . PRO B 1 13 ? -13.167 -16.800 21.999 1.00 41.86 13 PRO B CA 1
ATOM 1339 C C . PRO B 1 13 ? -12.822 -17.829 23.053 1.00 41.65 13 PRO B C 1
ATOM 1340 O O . PRO B 1 13 ? -11.929 -17.620 23.866 1.00 42.74 13 PRO B O 1
ATOM 1344 N N . ASN B 1 14 ? -13.569 -18.925 23.060 1.00 41.11 14 ASN B N 1
ATOM 1345 C CA . ASN B 1 14 ? -13.033 -20.157 23.638 1.00 49.78 14 ASN B CA 1
ATOM 1346 C C . ASN B 1 14 ? -12.454 -21.037 22.531 1.00 51.47 14 ASN B C 1
ATOM 1347 O O . ASN B 1 14 ? -12.547 -20.735 21.334 1.00 46.71 14 ASN B O 1
ATOM 1352 N N . ILE B 1 15 ? -11.837 -22.153 22.932 1.00 63.97 15 ILE B N 1
ATOM 1353 C CA . ILE B 1 15 ? -11.249 -23.060 21.948 1.00 71.70 15 ILE B CA 1
ATOM 1354 C C . ILE B 1 15 ? -12.311 -23.717 21.070 1.00 69.03 15 ILE B C 1
ATOM 1355 O O . ILE B 1 15 ? -11.991 -24.195 19.971 1.00 62.33 15 ILE B O 1
ATOM 1360 N N . GLU B 1 16 ? -13.576 -23.731 21.508 1.00 60.59 16 GLU B N 1
ATOM 1361 C CA . GLU B 1 16 ? -14.638 -24.255 20.655 1.00 63.73 16 GLU B CA 1
ATOM 1362 C C . GLU B 1 16 ? -15.016 -23.304 19.529 1.00 55.33 16 GLU B C 1
ATOM 1363 O O . GLU B 1 16 ? -15.839 -23.674 18.676 1.00 49.73 16 GLU B O 1
ATOM 1369 N N . GLY B 1 17 ? -14.423 -22.110 19.469 1.00 47.47 17 GLY B N 1
ATOM 1370 C CA . GLY B 1 17 ? -14.803 -21.160 18.451 1.00 47.82 17 GLY B CA 1
ATOM 1371 C C . GLY B 1 17 ? -16.008 -20.331 18.799 1.00 42.75 17 GLY B C 1
ATOM 1372 O O . GLY B 1 17 ? -16.588 -19.693 17.905 1.00 52.79 17 GLY B O 1
ATOM 1373 N N . VAL B 1 18 ? -16.478 -20.379 20.050 1.00 39.24 18 VAL B N 1
ATOM 1374 C CA . VAL B 1 18 ? -17.618 -19.576 20.461 1.00 35.25 18 VAL B CA 1
ATOM 1375 C C . VAL B 1 18 ? -17.103 -18.371 21.220 1.00 40.72 18 VAL B C 1
ATOM 1376 O O . VAL B 1 18 ? -16.235 -18.491 22.091 1.00 39.46 18 VAL B O 1
ATOM 1380 N N . TYR B 1 19 ? -17.601 -17.202 20.862 1.00 33.15 19 TYR B N 1
ATOM 1381 C CA . TYR B 1 19 ? -17.097 -15.976 21.438 1.00 33.02 19 TYR B CA 1
ATOM 1382 C C . TYR B 1 19 ? -18.100 -15.432 22.431 1.00 33.02 19 TYR B C 1
ATOM 1383 O O . TYR B 1 19 ? -19.315 -15.473 22.201 1.00 32.22 19 TYR B O 1
ATOM 1392 N N . ASN B 1 20 ? -17.573 -14.847 23.485 1.00 33.98 20 ASN B N 1
ATOM 1393 C CA . ASN B 1 20 ? -18.447 -14.230 24.445 1.00 37.94 20 ASN B CA 1
ATOM 1394 C C . ASN B 1 20 ? -18.067 -12.763 24.620 1.00 35.32 20 ASN B C 1
ATOM 1395 O O . ASN B 1 20 ? -16.916 -12.345 24.390 1.00 35.91 20 ASN B O 1
ATOM 1400 N N . SER B 1 21 ? -19.080 -11.975 24.966 1.00 34.84 21 SER B N 1
ATOM 1401 C CA . SER B 1 21 ? -18.810 -10.582 25.230 1.00 36.82 21 SER B CA 1
ATOM 1402 C C . SER B 1 21 ? -19.650 -10.170 26.424 1.00 43.66 21 SER B C 1
ATOM 1403 O O . SER B 1 21 ? -20.811 -10.572 26.547 1.00 45.03 21 SER B O 1
ATOM 1406 N N . GLU B 1 22 ? -19.033 -9.399 27.307 1.00 62.56 22 GLU B N 1
ATOM 1407 C CA . GLU B 1 22 ? -19.725 -8.813 28.439 1.00 78.17 22 GLU B CA 1
ATOM 1408 C C . GLU B 1 22 ? -19.824 -7.304 28.317 1.00 71.76 22 GLU B C 1
ATOM 1409 O O . GLU B 1 22 ? -20.152 -6.651 29.303 1.00 80.64 22 GLU B O 1
ATOM 1415 N N . GLN B 1 23 ? -19.522 -6.730 27.150 1.00 67.03 23 GLN B N 1
ATOM 1416 C CA . GLN B 1 23 ? -19.980 -5.371 26.890 1.00 72.91 23 GLN B CA 1
ATOM 1417 C C . GLN B 1 23 ? -21.467 -5.341 27.172 1.00 69.94 23 GLN B C 1
ATOM 1418 O O . GLN B 1 23 ? -22.215 -6.207 26.710 1.00 68.19 23 GLN B O 1
ATOM 1424 N N . ARG B 1 24 ? -21.896 -4.372 27.962 1.00 71.97 24 ARG B N 1
ATOM 1425 C CA . ARG B 1 24 ? -23.306 -4.258 28.272 1.00 69.66 24 ARG B CA 1
ATOM 1426 C C . ARG B 1 24 ? -23.778 -2.855 27.935 1.00 70.86 24 ARG B C 1
ATOM 1427 O O . ARG B 1 24 ? -23.181 -1.865 28.382 1.00 66.42 24 ARG B O 1
ATOM 1435 N N . PHE B 1 25 ? -24.829 -2.797 27.107 1.00 53.76 25 PHE B N 1
ATOM 1436 C CA . PHE B 1 25 ? -25.387 -1.575 26.541 1.00 50.88 25 PHE B CA 1
ATOM 1437 C C . PHE B 1 25 ? -26.865 -1.864 26.313 1.00 39.39 25 PHE B C 1
ATOM 1438 O O . PHE B 1 25 ? -27.310 -3.011 26.436 1.00 47.56 25 PHE B O 1
ATOM 1446 N N . ASN B 1 26 ? -27.604 -0.867 25.866 1.00 41.10 26 ASN B N 1
ATOM 1447 C CA . ASN B 1 26 ? -28.990 -1.114 25.494 1.00 46.94 26 ASN B CA 1
ATOM 1448 C C . ASN B 1 26 ? -29.099 -1.449 24.003 1.00 33.19 26 ASN B C 1
ATOM 1449 O O . ASN B 1 26 ? -28.727 -0.635 23.147 1.00 38.69 26 ASN B O 1
ATOM 1454 N N . LEU B 1 27 ? -29.617 -2.654 23.718 1.00 41.68 27 LEU B N 1
ATOM 1455 C CA . LEU B 1 27 ? -29.804 -3.125 22.346 1.00 42.80 27 LEU B CA 1
ATOM 1456 C C . LEU B 1 27 ? -30.468 -2.086 21.455 1.00 39.57 27 LEU B C 1
ATOM 1457 O O . LEU B 1 27 ? -30.079 -1.903 20.293 1.00 41.86 27 LEU B O 1
ATOM 1462 N N . ASN B 1 28 ? -31.480 -1.417 21.959 1.00 34.94 28 ASN B N 1
ATOM 1463 C CA . ASN B 1 28 ? -32.241 -0.597 21.032 1.00 40.83 28 ASN B CA 1
ATOM 1464 C C . ASN B 1 28 ? -31.618 0.765 20.770 1.00 38.39 28 ASN B C 1
ATOM 1465 O O . ASN B 1 28 ? -32.211 1.559 20.056 1.00 39.93 28 ASN B O 1
ATOM 1470 N N . ASP B 1 29 ? -30.440 1.039 21.312 1.00 36.77 29 ASP B N 1
ATOM 1471 C CA . ASP B 1 29 ? -29.670 2.168 20.831 1.00 36.90 29 ASP B CA 1
ATOM 1472 C C . ASP B 1 29 ? -28.910 1.838 19.558 1.00 41.34 29 ASP B C 1
ATOM 1473 O O . ASP B 1 29 ? -28.452 2.748 18.851 1.00 43.57 29 ASP B O 1
ATOM 1478 N N . TYR B 1 30 ? -28.820 0.573 19.214 1.00 38.38 30 TYR B N 1
ATOM 1479 C CA . TYR B 1 30 ? -28.033 0.158 18.067 1.00 39.93 30 TYR B CA 1
ATOM 1480 C C . TYR B 1 30 ? -28.835 -0.635 17.064 1.00 41.66 30 TYR B C 1
ATOM 1481 O O . TYR B 1 30 ? -28.461 -0.695 15.889 1.00 43.67 30 TYR B O 1
ATOM 1490 N N . PHE B 1 31 ? -29.878 -1.312 17.515 1.00 37.55 31 PHE B N 1
ATOM 1491 C CA . PHE B 1 31 ? -30.641 -2.208 16.670 1.00 36.92 31 PHE B CA 1
ATOM 1492 C C . PHE B 1 31 ? -32.088 -1.782 16.624 1.00 41.55 31 PHE B C 1
ATOM 1493 O O . PHE B 1 31 ? -32.648 -1.282 17.603 1.00 38.51 31 PHE B O 1
ATOM 1501 N N . THR B 1 32 ? -32.701 -2.073 15.488 1.00 39.64 32 THR B N 1
ATOM 1502 C CA . THR B 1 32 ? -34.126 -2.127 15.367 1.00 37.51 32 THR B CA 1
ATOM 1503 C C . THR B 1 32 ? -34.583 -3.544 15.687 1.00 42.03 32 THR B C 1
ATOM 1504 O O . THR B 1 32 ? -34.002 -4.502 15.193 1.00 36.02 32 THR B O 1
ATOM 1508 N N . SER B 1 33 ? -35.612 -3.672 16.487 1.00 38.19 33 SER B N 1
ATOM 1509 C CA . SER B 1 33 ? -36.203 -4.992 16.674 1.00 40.74 33 SER B CA 1
ATOM 1510 C C . SER B 1 33 ? -37.315 -5.222 15.669 1.00 45.44 33 SER B C 1
ATOM 1511 O O . SER B 1 33 ? -37.985 -4.288 15.203 1.00 47.39 33 SER B O 1
ATOM 1514 N N . GLU B 1 34 ? -37.538 -6.494 15.349 1.00 39.73 34 GLU B N 1
ATOM 1515 C CA . GLU B 1 34 ? -38.681 -6.874 14.554 1.00 40.45 34 GLU B CA 1
ATOM 1516 C C . GLU B 1 34 ? -39.475 -7.924 15.313 1.00 42.89 34 GLU B C 1
ATOM 1517 O O . GLU B 1 34 ? -38.903 -8.798 15.951 1.00 50.16 34 GLU B O 1
ATOM 1523 N N . LYS B 1 35 ? -40.804 -7.838 15.268 1.00 44.38 35 LYS B N 1
ATOM 1524 C CA . LYS B 1 35 ? -41.637 -8.819 15.946 1.00 50.61 35 LYS B CA 1
ATOM 1525 C C . LYS B 1 35 ? -41.868 -10.028 15.046 1.00 44.64 35 LYS B C 1
ATOM 1526 O O . LYS B 1 35 ? -42.131 -9.869 13.847 1.00 45.81 35 LYS B O 1
ATOM 1532 N N . VAL B 1 36 ? -41.720 -11.226 15.612 1.00 37.91 36 VAL B N 1
ATOM 1533 C CA . VAL B 1 36 ? -42.153 -12.452 14.947 1.00 34.55 36 VAL B CA 1
ATOM 1534 C C . VAL B 1 36 ? -43.133 -13.146 15.884 1.00 35.98 36 VAL B C 1
ATOM 1535 O O . VAL B 1 36 ? -43.163 -12.864 17.093 1.00 41.32 36 VAL B O 1
ATOM 1539 N N . PRO B 1 37 ? -43.929 -14.053 15.369 1.00 34.66 37 PRO B N 1
ATOM 1540 C CA . PRO B 1 37 ? -44.957 -14.674 16.227 1.00 37.84 37 PRO B CA 1
ATOM 1541 C C . PRO B 1 37 ? -44.329 -15.439 17.377 1.00 46.39 37 PRO B C 1
ATOM 1542 O O . PRO B 1 37 ? -43.336 -16.139 17.203 1.00 43.74 37 PRO B O 1
ATOM 1546 N N . GLY B 1 38 ? -44.940 -15.338 18.550 1.00 47.60 38 GLY B N 1
ATOM 1547 C CA . GLY B 1 38 ? -44.286 -15.854 19.738 1.00 48.52 38 GLY B CA 1
ATOM 1548 C C . GLY B 1 38 ? -44.497 -17.317 20.094 1.00 49.35 38 GLY B C 1
ATOM 1549 O O . GLY B 1 38 ? -44.592 -17.659 21.276 1.00 64.06 38 GLY B O 1
ATOM 1550 N N . ASP B 1 39 ? -44.525 -18.212 19.123 1.00 35.46 39 ASP B N 1
ATOM 1551 C CA . ASP B 1 39 ? -44.634 -19.622 19.456 1.00 34.45 39 ASP B CA 1
ATOM 1552 C C . ASP B 1 39 ? -43.238 -20.236 19.470 1.00 36.77 39 ASP B C 1
ATOM 1553 O O . ASP B 1 39 ? -42.236 -19.573 19.212 1.00 34.32 39 ASP B O 1
ATOM 1558 N N . GLY B 1 40 ? -43.208 -21.542 19.708 1.00 35.54 40 GLY B N 1
ATOM 1559 C CA . GLY B 1 40 ? -41.938 -22.246 19.866 1.00 33.72 40 GLY B CA 1
ATOM 1560 C C . GLY B 1 40 ? -41.059 -22.315 18.621 1.00 33.96 40 GLY B C 1
ATOM 1561 O O . GLY B 1 40 ? -39.876 -22.653 18.738 1.00 35.30 40 GLY B O 1
ATOM 1562 N N . ASN B 1 41 ? -41.549 -21.932 17.462 1.00 31.32 41 ASN B N 1
ATOM 1563 C CA . ASN B 1 41 ? -40.725 -21.842 16.262 1.00 30.54 41 ASN B CA 1
ATOM 1564 C C . ASN B 1 41 ? -39.992 -20.514 16.108 1.00 30.00 41 ASN B C 1
ATOM 1565 O O . ASN B 1 41 ? -39.385 -20.294 15.058 1.00 30.14 41 ASN B O 1
ATOM 1570 N N . CYS B 1 42 ? -40.105 -19.594 17.091 1.00 31.04 42 CYS B N 1
ATOM 1571 C CA . CYS B 1 42 ? -39.632 -18.215 16.946 1.00 33.71 42 CYS B CA 1
ATOM 1572 C C . CYS B 1 42 ? -38.129 -18.110 16.607 1.00 29.73 42 CYS B C 1
ATOM 1573 O O . CYS B 1 42 ? -37.758 -17.188 15.885 1.00 28.48 42 CYS B O 1
ATOM 1576 N N . PHE B 1 43 ? -37.269 -19.030 17.055 1.00 28.40 43 PHE B N 1
ATOM 1577 C CA . PHE B 1 43 ? -35.870 -18.978 16.643 1.00 28.47 43 PHE B CA 1
ATOM 1578 C C . PHE B 1 43 ? -35.775 -19.088 15.134 1.00 28.23 43 PHE B C 1
ATOM 1579 O O . PHE B 1 43 ? -35.066 -18.309 14.487 1.00 27.78 43 PHE B O 1
ATOM 1587 N N . PHE B 1 44 ? -36.557 -20.016 14.561 1.00 27.78 44 PHE B N 1
ATOM 1588 C CA . PHE B 1 44 ? -36.504 -20.294 13.133 1.00 26.56 44 PHE B CA 1
ATOM 1589 C C . PHE B 1 44 ? -37.224 -19.232 12.343 1.00 29.39 44 PHE B C 1
ATOM 1590 O O . PHE B 1 44 ? -36.751 -18.862 11.279 1.00 31.06 44 PHE B O 1
ATOM 1598 N N . TYR B 1 45 ? -38.329 -18.685 12.880 1.00 30.48 45 TYR B N 1
ATOM 1599 C CA . TYR B 1 45 ? -38.940 -17.484 12.278 1.00 30.25 45 TYR B CA 1
ATOM 1600 C C . TYR B 1 45 ? -37.927 -16.359 12.195 1.00 27.82 45 TYR B C 1
ATOM 1601 O O . TYR B 1 45 ? -37.869 -15.629 11.196 1.00 30.76 45 TYR B O 1
ATOM 1610 N N . SER B 1 46 ? -37.155 -16.185 13.269 1.00 27.44 46 SER B N 1
ATOM 1611 C CA . SER B 1 46 ? -36.258 -15.038 13.363 1.00 28.58 46 SER B CA 1
ATOM 1612 C C . SER B 1 46 ? -35.145 -15.151 12.353 1.00 30.55 46 SER B C 1
ATOM 1613 O O . SER B 1 46 ? -34.808 -14.158 11.670 1.00 27.88 46 SER B O 1
ATOM 1616 N N . VAL B 1 47 ? -34.547 -16.343 12.266 1.00 29.65 47 VAL B N 1
ATOM 1617 C CA . VAL B 1 47 ? -33.461 -16.543 11.312 1.00 25.80 47 VAL B CA 1
ATOM 1618 C C . VAL B 1 47 ? -34.002 -16.425 9.897 1.00 28.85 47 VAL B C 1
ATOM 1619 O O . VAL B 1 47 ? -33.392 -15.766 9.043 1.00 30.21 47 VAL B O 1
ATOM 1623 N N . SER B 1 48 ? -35.226 -16.986 9.650 1.00 28.01 48 SER B N 1
ATOM 1624 C CA . SER B 1 48 ? -35.803 -16.840 8.319 1.00 27.59 48 SER B CA 1
ATOM 1625 C C . SER B 1 48 ? -35.999 -15.357 7.994 1.00 31.75 48 SER B C 1
ATOM 1626 O O . SER B 1 48 ? -35.761 -14.921 6.863 1.00 30.28 48 SER B O 1
ATOM 1629 N N . PHE B 1 49 ? -36.507 -14.592 8.957 1.00 27.24 49 PHE B N 1
ATOM 1630 C CA . PHE B 1 49 ? -36.717 -13.169 8.698 1.00 31.06 49 PHE B CA 1
ATOM 1631 C C . PHE B 1 49 ? -35.432 -12.487 8.244 1.00 28.72 49 PHE B C 1
ATOM 1632 O O . PHE B 1 49 ? -35.444 -11.666 7.302 1.00 32.28 49 PHE B O 1
ATOM 1640 N N . LEU B 1 50 ? -34.327 -12.774 8.944 1.00 30.07 50 LEU B N 1
ATOM 1641 C CA . LEU B 1 50 ? -33.066 -12.089 8.660 1.00 29.87 50 LEU B CA 1
ATOM 1642 C C . LEU B 1 50 ? -32.440 -12.569 7.364 1.00 31.10 50 LEU B C 1
ATOM 1643 O O . LEU B 1 50 ? -31.751 -11.789 6.690 1.00 35.74 50 LEU B O 1
ATOM 1648 N N . LEU B 1 51 ? -32.685 -13.807 6.972 1.00 31.42 51 LEU B N 1
ATOM 1649 C CA . LEU B 1 51 ? -32.109 -14.256 5.708 1.00 34.44 51 LEU B CA 1
ATOM 1650 C C . LEU B 1 51 ? -32.965 -13.894 4.501 1.00 40.47 51 LEU B C 1
ATOM 1651 O O . LEU B 1 51 ? -32.410 -13.521 3.458 1.00 41.18 51 LEU B O 1
ATOM 1656 N N . PHE B 1 52 ? -34.311 -13.962 4.614 1.00 35.56 52 PHE B N 1
ATOM 1657 C CA . PHE B 1 52 ? -35.201 -13.852 3.465 1.00 38.99 52 PHE B CA 1
ATOM 1658 C C . PHE B 1 52 ? -36.183 -12.684 3.522 1.00 37.25 52 PHE B C 1
ATOM 1659 O O . PHE B 1 52 ? -36.927 -12.487 2.549 1.00 39.16 52 PHE B O 1
ATOM 1667 N N . GLU B 1 53 ? -36.220 -11.909 4.620 1.00 37.74 53 GLU B N 1
ATOM 1668 C CA . GLU B 1 53 ? -37.251 -10.885 4.839 1.00 38.63 53 GLU B CA 1
ATOM 1669 C C . GLU B 1 53 ? -38.642 -11.497 4.764 1.00 42.78 53 GLU B C 1
ATOM 1670 O O . GLU B 1 53 ? -39.609 -10.872 4.326 1.00 43.53 53 GLU B O 1
ATOM 1676 N N . SER B 1 54 ? -38.753 -12.731 5.238 1.00 42.41 54 SER B N 1
ATOM 1677 C CA . SER B 1 54 ? -39.989 -13.473 5.189 1.00 36.52 54 SER B CA 1
ATOM 1678 C C . SER B 1 54 ? -39.870 -14.555 6.244 1.00 37.58 54 SER B C 1
ATOM 1679 O O . SER B 1 54 ? -38.769 -14.960 6.585 1.00 34.60 54 SER B O 1
ATOM 1682 N N . LEU B 1 55 ? -41.021 -15.028 6.741 1.00 45.65 55 LEU B N 1
ATOM 1683 C CA . LEU B 1 55 ? -41.042 -16.116 7.709 1.00 40.24 55 LEU B CA 1
ATOM 1684 C C . LEU B 1 55 ? -41.186 -17.477 7.054 1.00 45.18 55 LEU B C 1
ATOM 1685 O O . LEU B 1 55 ? -41.003 -18.514 7.725 1.00 39.89 55 LEU B O 1
ATOM 1690 N N . SER B 1 56 ? -41.454 -17.492 5.759 1.00 40.80 56 SER B N 1
ATOM 1691 C CA . SER B 1 56 ? -41.911 -18.723 5.119 1.00 47.95 56 SER B CA 1
ATOM 1692 C C . SER B 1 56 ? -40.833 -19.795 5.023 1.00 43.86 56 SER B C 1
ATOM 1693 O O . SER B 1 56 ? -41.180 -20.968 4.797 1.00 48.87 56 SER B O 1
ATOM 1696 N N . GLU B 1 57 ? -39.553 -19.432 5.168 1.00 42.04 57 GLU B N 1
ATOM 1697 C CA . GLU B 1 57 ? -38.426 -20.341 4.993 1.00 38.11 57 GLU B CA 1
ATOM 1698 C C . GLU B 1 57 ? -37.996 -21.030 6.296 1.00 32.65 57 GLU B C 1
ATOM 1699 O O . GLU B 1 57 ? -36.981 -21.734 6.316 1.00 40.06 57 GLU B O 1
ATOM 1705 N N . TRP B 1 58 ? -38.797 -20.891 7.355 1.00 38.42 58 TRP B N 1
ATOM 1706 C CA . TRP B 1 58 ? -38.369 -21.325 8.678 1.00 34.84 58 TRP B CA 1
ATOM 1707 C C . TRP B 1 58 ? -38.184 -22.839 8.749 1.00 35.13 58 TRP B C 1
ATOM 1708 O O . TRP B 1 58 ? -37.228 -23.320 9.365 1.00 36.19 58 TRP B O 1
ATOM 1719 N N . ARG B 1 59 ? -39.048 -23.617 8.074 1.00 38.14 59 ARG B N 1
ATOM 1720 C CA . ARG B 1 59 ? -38.871 -25.070 8.092 1.00 34.32 59 ARG B CA 1
ATOM 1721 C C . ARG B 1 59 ? -37.673 -25.509 7.262 1.00 38.35 59 ARG B C 1
ATOM 1722 O O . ARG B 1 59 ? -36.979 -26.463 7.624 1.00 40.00 59 ARG B O 1
ATOM 1730 N N . SER B 1 60 ? -37.402 -24.843 6.144 1.00 41.88 60 SER B N 1
ATOM 1731 C CA . SER B 1 60 ? -36.240 -25.261 5.369 1.00 41.72 60 SER B CA 1
ATOM 1732 C C . SER B 1 60 ? -34.933 -24.914 6.067 1.00 39.26 60 SER B C 1
ATOM 1733 O O . SER B 1 60 ? -33.915 -25.571 5.823 1.00 44.05 60 SER B O 1
ATOM 1736 N N . ILE B 1 61 ? -34.929 -23.919 6.944 1.00 35.36 61 ILE B N 1
ATOM 1737 C CA . ILE B 1 61 ? -33.744 -23.688 7.759 1.00 42.36 61 ILE B CA 1
ATOM 1738 C C . ILE B 1 61 ? -33.497 -24.875 8.673 1.00 38.22 61 ILE B C 1
ATOM 1739 O O . ILE B 1 61 ? -32.358 -25.310 8.855 1.00 32.17 61 ILE B O 1
ATOM 1744 N N . LYS B 1 62 ? -34.559 -25.401 9.280 1.00 38.02 62 LYS B N 1
ATOM 1745 C CA . LYS B 1 62 ? -34.423 -26.629 10.056 1.00 36.32 62 LYS B CA 1
ATOM 1746 C C . LYS B 1 62 ? -33.819 -27.738 9.223 1.00 38.10 62 LYS B C 1
ATOM 1747 O O . LYS B 1 62 ? -33.052 -28.560 9.735 1.00 38.34 62 LYS B O 1
ATOM 1753 N N . ASN B 1 63 ? -34.259 -27.859 7.962 1.00 37.72 63 ASN B N 1
ATOM 1754 C CA . ASN B 1 63 ? -33.767 -28.948 7.129 1.00 38.34 63 ASN B CA 1
ATOM 1755 C C . ASN B 1 63 ? -32.277 -28.802 6.898 1.00 33.87 63 ASN B C 1
ATOM 1756 O O . ASN B 1 63 ? -31.543 -29.806 6.900 1.00 37.45 63 ASN B O 1
ATOM 1761 N N . THR B 1 64 ? -31.816 -27.545 6.756 1.00 33.50 64 THR B N 1
ATOM 1762 C CA . THR B 1 64 ? -30.401 -27.268 6.588 1.00 37.65 64 THR B CA 1
ATOM 1763 C C . THR B 1 64 ? -29.624 -27.682 7.834 1.00 34.43 64 THR B C 1
ATOM 1764 O O . THR B 1 64 ? -28.592 -28.369 7.733 1.00 34.69 64 THR B O 1
ATOM 1768 N N . ILE B 1 65 ? -30.157 -27.348 9.011 1.00 34.09 65 ILE B N 1
ATOM 1769 C CA . ILE B 1 65 ? -29.521 -27.738 10.268 1.00 34.79 65 ILE B CA 1
ATOM 1770 C C . ILE B 1 65 ? -29.449 -29.251 10.341 1.00 32.96 65 ILE B C 1
ATOM 1771 O O . ILE B 1 65 ? -28.454 -29.841 10.793 1.00 34.73 65 ILE B O 1
ATOM 1776 N N . ALA B 1 66 ? -30.531 -29.906 9.939 1.00 34.43 66 ALA B N 1
ATOM 1777 C CA . ALA B 1 66 ? -30.576 -31.350 10.058 1.00 36.06 66 ALA B CA 1
ATOM 1778 C C . ALA B 1 66 ? -29.531 -31.984 9.150 1.00 39.57 66 ALA B C 1
ATOM 1779 O O . ALA B 1 66 ? -28.869 -32.941 9.539 1.00 38.77 66 ALA B O 1
ATOM 1781 N N . SER B 1 67 ? -29.353 -31.432 7.945 1.00 41.47 67 SER B N 1
ATOM 1782 C CA . SER B 1 67 ? -28.369 -32.010 7.035 1.00 47.71 67 SER B CA 1
ATOM 1783 C C . SER B 1 67 ? -26.963 -31.835 7.594 1.00 40.78 67 SER B C 1
ATOM 1784 O O . SER B 1 67 ? -26.112 -32.743 7.467 1.00 42.20 67 SER B O 1
ATOM 1787 N N . PHE B 1 68 ? -26.712 -30.699 8.250 1.00 37.26 68 PHE B N 1
ATOM 1788 C CA . PHE B 1 68 ? -25.403 -30.516 8.858 1.00 35.62 68 PHE B CA 1
ATOM 1789 C C . PHE B 1 68 ? -25.202 -31.511 10.001 1.00 39.77 68 PHE B C 1
ATOM 1790 O O . PHE B 1 68 ? -24.132 -32.105 10.130 1.00 39.55 68 PHE B O 1
ATOM 1798 N N . ALA B 1 69 ? -26.223 -31.697 10.843 1.00 35.82 69 ALA B N 1
ATOM 1799 C CA . ALA B 1 69 ? -26.105 -32.626 11.961 1.00 41.07 69 ALA B CA 1
ATOM 1800 C C . ALA B 1 69 ? -25.877 -34.056 11.473 1.00 43.69 69 ALA B C 1
ATOM 1801 O O . ALA B 1 69 ? -25.126 -34.816 12.088 1.00 44.26 69 ALA B O 1
ATOM 1803 N N . ALA B 1 70 ? -26.514 -34.437 10.360 1.00 42.13 70 ALA B N 1
ATOM 1804 C CA . ALA B 1 70 ? -26.358 -35.771 9.802 1.00 46.89 70 ALA B CA 1
ATOM 1805 C C . ALA B 1 70 ? -24.945 -35.999 9.268 1.00 47.56 70 ALA B C 1
ATOM 1806 O O . ALA B 1 70 ? -24.360 -37.088 9.445 1.00 48.80 70 ALA B O 1
ATOM 1808 N N . ALA B 1 71 ? -24.381 -34.984 8.608 1.00 45.27 71 ALA B N 1
ATOM 1809 C CA . ALA B 1 71 ? -23.111 -35.15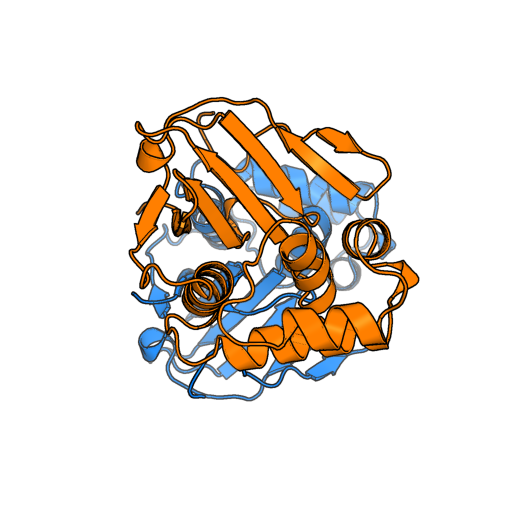8 7.935 1.00 47.14 71 ALA B CA 1
ATOM 1810 C C . ALA B 1 71 ? -21.927 -34.813 8.818 1.00 55.17 71 ALA B C 1
ATOM 1811 O O . ALA B 1 71 ? -20.817 -35.288 8.564 1.00 59.86 71 ALA B O 1
ATOM 1813 N N . ASN B 1 72 ? -22.132 -33.989 9.840 1.00 44.72 72 ASN B N 1
ATOM 1814 C CA . ASN B 1 72 ? -21.047 -33.364 10.575 1.00 41.14 72 ASN B CA 1
ATOM 1815 C C . ASN B 1 72 ? -21.337 -33.366 12.068 1.00 45.37 72 ASN B C 1
ATOM 1816 O O . ASN B 1 72 ? -21.117 -32.370 12.757 1.00 42.03 72 ASN B O 1
ATOM 1821 N N . TRP B 1 73 ? -21.811 -34.502 12.583 1.00 47.56 73 TRP B N 1
ATOM 1822 C CA . TRP B 1 73 ? -22.261 -34.545 13.971 1.00 45.68 73 TRP B CA 1
ATOM 1823 C C . TRP B 1 73 ? -21.149 -34.137 14.932 1.00 47.51 73 TRP B C 1
ATOM 1824 O O . TRP B 1 73 ? -21.404 -33.467 15.939 1.00 46.34 73 TRP B O 1
ATOM 1835 N N . GLY B 1 74 ? -19.908 -34.549 14.642 1.00 49.89 74 GLY B N 1
ATOM 1836 C CA . GLY B 1 74 ? -18.787 -34.209 15.503 1.00 49.55 74 GLY B CA 1
ATOM 1837 C C . GLY B 1 74 ? -18.541 -32.711 15.654 1.00 44.57 74 GLY B C 1
ATOM 1838 O O . GLY B 1 74 ? -17.970 -32.300 16.664 1.00 53.32 74 GLY B O 1
ATOM 1839 N N . GLN B 1 75 ? -18.983 -31.877 14.696 1.00 39.75 75 GLN B N 1
ATOM 1840 C CA . GLN B 1 75 ? -18.904 -30.427 14.855 1.00 40.35 75 GLN B CA 1
ATOM 1841 C C . GLN B 1 75 ? -20.092 -29.833 15.605 1.00 45.51 75 GLN B C 1
ATOM 1842 O O . GLN B 1 75 ? -20.112 -28.625 15.856 1.00 47.15 75 GLN B O 1
ATOM 1848 N N . CYS B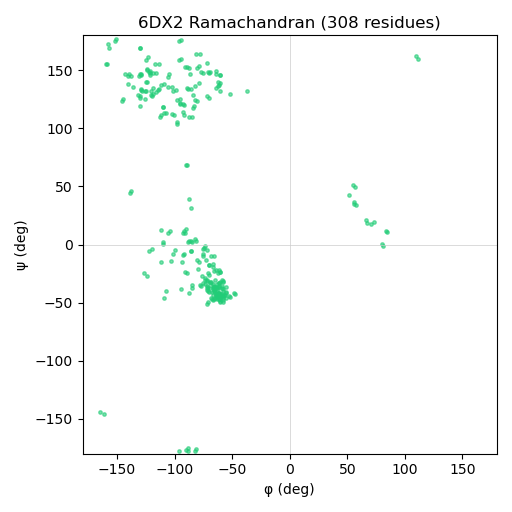 1 76 ? -21.100 -30.634 15.936 1.00 40.54 76 CYS B N 1
ATOM 1849 C CA . CYS B 1 76 ? -22.278 -30.135 16.642 1.00 39.83 76 CYS B CA 1
ATOM 1850 C C . CYS B 1 76 ? -22.049 -30.243 18.149 1.00 38.76 76 CYS B C 1
ATOM 1851 O O . CYS B 1 76 ? -22.613 -31.103 18.832 1.00 39.05 76 CYS B O 1
ATOM 1854 N N . VAL B 1 77 ? -21.120 -29.412 18.641 1.00 39.45 77 VAL B N 1
ATOM 1855 C CA . VAL B 1 77 ? -20.558 -29.655 19.971 1.00 42.47 77 VAL B CA 1
ATOM 1856 C C . VAL B 1 77 ? -21.644 -29.539 21.039 1.00 45.02 77 VAL B C 1
ATOM 1857 O O . VAL B 1 77 ? -21.754 -30.402 21.936 1.00 45.34 77 VAL B O 1
ATOM 1861 N N . GLN B 1 78 ? -22.455 -28.474 20.966 1.00 41.00 78 GLN B N 1
ATOM 1862 C CA . GLN B 1 78 ? -23.475 -28.309 21.984 1.00 41.07 78 GLN B CA 1
ATOM 1863 C C . GLN B 1 78 ? -24.553 -29.361 21.854 1.00 38.19 78 GLN B C 1
ATOM 1864 O O . GLN B 1 78 ? -25.058 -29.847 22.864 1.00 40.68 78 GLN B O 1
ATOM 1870 N N . ALA B 1 79 ? -24.922 -29.725 20.624 1.00 38.26 79 ALA B N 1
ATOM 1871 C CA . ALA B 1 79 ? -25.952 -30.735 20.456 1.00 36.98 79 ALA B CA 1
ATOM 1872 C C . ALA B 1 79 ? -25.523 -32.060 21.067 1.00 41.62 79 ALA B C 1
ATOM 1873 O O . ALA B 1 79 ? -26.352 -32.772 21.649 1.00 45.61 79 ALA B O 1
ATOM 1875 N N . LYS B 1 80 ? -24.233 -32.404 20.952 1.00 40.07 80 LYS B N 1
ATOM 1876 C CA . LYS B 1 80 ? -23.733 -33.667 21.507 1.00 43.85 80 LYS B CA 1
ATOM 1877 C C . LYS B 1 80 ? -23.795 -33.707 23.021 1.00 51.01 80 LYS B C 1
ATOM 1878 O O . LYS B 1 80 ? -23.694 -34.792 23.605 1.00 53.53 80 LYS B O 1
ATOM 1884 N N . LEU B 1 81 ? -23.950 -32.557 23.671 1.00 46.91 81 LEU B N 1
ATOM 1885 C CA . LEU B 1 81 ? -24.126 -32.495 25.117 1.00 52.21 81 LEU B CA 1
ATOM 1886 C C . LEU B 1 81 ? -25.534 -32.818 25.552 1.00 55.39 81 LEU B C 1
ATOM 1887 O O . LEU B 1 81 ? -25.739 -33.137 26.720 1.00 59.65 81 LEU B O 1
ATOM 1892 N N . ASN B 1 82 ? -26.503 -32.693 24.646 1.00 52.31 82 ASN B N 1
ATOM 1893 C CA . ASN B 1 82 ? -27.917 -32.866 24.932 1.00 53.26 82 ASN B CA 1
ATOM 1894 C C . ASN B 1 82 ? -28.510 -34.102 24.278 1.00 51.79 82 ASN B C 1
ATOM 1895 O O . ASN B 1 82 ? -29.627 -34.475 24.620 1.00 49.65 82 ASN B O 1
ATOM 1900 N N . TYR B 1 83 ? -27.827 -34.706 23.306 1.00 48.16 83 TYR B N 1
ATOM 1901 C CA . TYR B 1 83 ? -28.413 -35.801 22.539 1.00 50.84 83 TYR B CA 1
ATOM 1902 C C . TYR B 1 83 ? -27.379 -36.887 22.350 1.00 47.11 83 TYR B C 1
ATOM 1903 O O . TYR B 1 83 ? -26.196 -36.596 22.164 1.00 57.75 83 TYR B O 1
ATOM 1912 N N . ALA B 1 84 ? -27.841 -38.143 22.351 1.00 52.48 84 ALA B N 1
ATOM 1913 C CA . ALA B 1 84 ? -26.915 -39.275 22.244 1.00 61.45 84 ALA B CA 1
ATOM 1914 C C . ALA B 1 84 ? -26.343 -39.445 20.838 1.00 59.99 84 ALA B C 1
ATOM 1915 O O . ALA B 1 84 ? -25.227 -39.950 20.687 1.00 60.04 84 ALA B O 1
ATOM 1917 N N . ASN B 1 85 ? -27.085 -39.069 19.804 1.00 59.96 85 ASN B N 1
ATOM 1918 C CA . ASN B 1 85 ? -26.606 -39.235 18.439 1.00 53.26 85 ASN B CA 1
ATOM 1919 C C . ASN B 1 85 ? -27.356 -38.257 17.548 1.00 48.55 85 ASN B C 1
ATOM 1920 O O . ASN B 1 85 ? -28.273 -37.546 17.986 1.00 49.10 85 ASN B O 1
ATOM 1925 N N . SER B 1 86 ? -26.916 -38.184 16.294 1.00 50.70 86 SER B N 1
ATOM 1926 C CA . SER B 1 86 ? -27.510 -37.196 15.395 1.00 53.54 86 SER B CA 1
ATOM 1927 C C . SER B 1 86 ? -28.952 -37.556 15.058 1.00 42.23 86 SER B C 1
ATOM 1928 O O . SER B 1 86 ? -29.790 -36.660 14.862 1.00 41.41 86 SER B O 1
ATOM 1931 N N . SER B 1 87 ? -29.261 -38.842 14.980 1.00 53.07 87 SER B N 1
ATOM 1932 C CA . SER B 1 87 ? -30.626 -39.247 14.656 1.00 52.97 87 SER B CA 1
ATOM 1933 C C . SER B 1 87 ? -31.620 -38.769 15.714 1.00 52.58 87 SER B C 1
ATOM 1934 O O . SER B 1 87 ? -32.699 -38.261 15.383 1.00 47.99 87 SER B O 1
ATOM 1937 N N . ASP B 1 88 ? -31.258 -38.914 16.991 1.00 49.87 88 ASP B N 1
ATOM 1938 C CA . ASP B 1 88 ? -32.078 -38.406 18.085 1.00 50.81 88 ASP B CA 1
ATOM 1939 C C . ASP B 1 88 ? -32.242 -36.890 18.002 1.00 50.23 88 ASP B C 1
ATOM 1940 O O . ASP B 1 88 ? -33.358 -36.370 18.147 1.00 43.54 88 ASP B O 1
ATOM 1945 N N . TYR B 1 89 ? -31.131 -36.164 17.789 1.00 41.62 89 TYR B N 1
ATOM 1946 C CA . TYR B 1 89 ? -31.200 -34.714 17.668 1.00 38.98 89 TYR B CA 1
ATOM 1947 C C . TYR B 1 89 ? -32.138 -34.319 16.540 1.00 40.67 89 TYR B C 1
ATOM 1948 O O . TYR B 1 89 ? -33.033 -33.452 16.704 1.00 39.91 89 TYR B O 1
ATOM 1957 N N . ARG B 1 90 ? -31.950 -34.935 15.369 1.00 39.92 90 ARG B N 1
ATOM 1958 C CA . ARG B 1 90 ? -32.715 -34.461 14.216 1.00 43.72 90 ARG B CA 1
ATOM 1959 C C . ARG B 1 90 ? -34.196 -34.730 14.405 1.00 43.34 90 ARG B C 1
ATOM 1960 O O . ARG B 1 90 ? -35.021 -33.886 14.065 1.00 46.99 90 ARG B O 1
ATOM 1968 N N . ALA B 1 91 ? -34.540 -35.867 15.004 1.00 44.43 91 ALA B N 1
ATOM 1969 C CA . ALA B 1 91 ? -35.942 -36.213 15.256 1.00 44.48 91 ALA B CA 1
ATOM 1970 C C . ALA B 1 91 ? -36.594 -35.188 16.181 1.00 47.14 91 ALA B C 1
ATOM 1971 O O . ALA B 1 91 ? -37.738 -34.772 15.966 1.00 52.94 91 ALA B O 1
ATOM 1973 N N . ASP B 1 92 ? -35.881 -34.774 17.222 1.00 42.43 92 ASP B N 1
ATOM 1974 C CA . ASP B 1 92 ? -36.453 -33.800 18.149 1.00 41.16 92 ASP B CA 1
ATOM 1975 C C . ASP B 1 92 ? -36.545 -32.420 17.507 1.00 39.89 92 ASP B C 1
ATOM 1976 O O . ASP B 1 92 ? -37.592 -31.781 17.546 1.00 40.32 92 ASP B O 1
ATOM 1981 N N . MET B 1 93 ? -35.446 -31.953 16.911 1.00 38.38 93 MET B N 1
ATOM 1982 C CA . MET B 1 93 ? -35.366 -30.592 16.387 1.00 36.91 93 MET B CA 1
ATOM 1983 C C . MET B 1 93 ? -36.375 -30.367 15.267 1.00 36.05 93 MET B C 1
ATOM 1984 O O . MET B 1 93 ? -36.914 -29.265 15.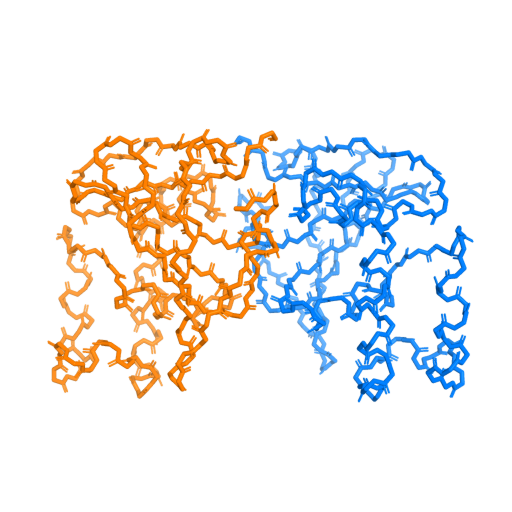140 1.00 38.14 93 MET B O 1
ATOM 1989 N N . LEU B 1 94 ? -36.659 -31.391 14.464 1.00 34.25 94 LEU B N 1
ATOM 1990 C CA . LEU B 1 94 ? -37.545 -31.227 13.320 1.00 40.56 94 LEU B CA 1
ATOM 1991 C C . LEU B 1 94 ? -39.015 -31.124 13.717 1.00 43.77 94 LEU B C 1
ATOM 1992 O O . LEU B 1 94 ? -39.868 -30.803 12.885 1.00 43.90 94 LEU B O 1
ATOM 1997 N N . ARG B 1 95 ? -39.336 -31.383 14.969 1.00 40.05 95 ARG B N 1
ATOM 1998 C CA . ARG B 1 95 ? -40.718 -31.299 15.391 1.00 38.77 95 ARG B CA 1
ATOM 1999 C C . ARG B 1 95 ? -41.158 -29.846 15.531 1.00 39.90 95 ARG B C 1
ATOM 2000 O O . ARG B 1 95 ? -40.393 -28.987 15.954 1.00 38.90 95 ARG B O 1
ATOM 2008 N N . ASN B 1 96 ? -42.451 -29.588 15.245 1.00 44.20 96 ASN B N 1
ATOM 2009 C CA . ASN B 1 96 ? -42.969 -28.243 15.459 1.00 40.87 96 ASN B CA 1
ATOM 2010 C C . ASN B 1 96 ? -42.835 -27.863 16.924 1.00 39.50 96 ASN B C 1
ATOM 2011 O O . ASN B 1 96 ? -42.993 -28.716 17.814 1.00 37.93 96 ASN B O 1
ATOM 2016 N N . TYR B 1 97 ? -42.579 -26.563 17.155 1.00 39.19 97 TYR B N 1
ATOM 2017 C CA . TYR B 1 97 ? -42.497 -25.933 18.467 1.00 36.96 97 TYR B CA 1
ATOM 2018 C C . TYR B 1 97 ? -41.301 -26.422 19.251 1.00 36.83 97 TYR B C 1
ATOM 2019 O O . TYR B 1 97 ? -41.265 -26.268 20.470 1.00 41.61 97 TYR B O 1
ATOM 2028 N N . TYR B 1 98 ? -40.315 -27.019 18.577 1.00 32.64 98 TYR B N 1
ATOM 2029 C CA . TYR B 1 98 ? -39.034 -27.257 19.221 1.00 33.86 98 TYR B CA 1
ATOM 2030 C C . TYR B 1 98 ? -38.337 -25.917 19.429 1.00 30.82 98 TYR B C 1
ATOM 2031 O O . TYR B 1 98 ? -38.212 -25.128 18.482 1.00 30.83 98 TYR B O 1
ATOM 2040 N N . TRP B 1 99 ? -37.922 -25.618 20.658 1.00 29.35 99 TRP B N 1
ATOM 2041 C CA . TRP B 1 99 ? -37.376 -24.276 20.910 1.00 32.53 99 TRP B CA 1
ATOM 2042 C C . TRP B 1 99 ? -35.919 -24.216 20.528 1.00 30.99 99 TRP B C 1
ATOM 2043 O O . TRP B 1 99 ? -35.089 -24.861 21.153 1.00 31.48 99 TRP B O 1
ATOM 2054 N N . GLY B 1 100 ? -35.603 -23.338 19.569 1.00 28.29 100 GLY B N 1
ATOM 2055 C CA . GLY B 1 100 ? -34.223 -23.179 19.131 1.00 32.22 100 GLY B CA 1
ATOM 2056 C C . GLY B 1 100 ? -33.403 -22.300 20.061 1.00 28.80 100 GLY B C 1
ATOM 2057 O O . GLY B 1 100 ? -33.927 -21.428 20.764 1.00 30.14 100 GLY B O 1
ATOM 2058 N N . GLY B 1 101 ? -32.123 -22.582 20.067 1.00 32.15 101 GLY B N 1
ATOM 2059 C CA . GLY B 1 101 ? -31.214 -21.828 20.905 1.00 29.91 101 GLY B CA 1
ATOM 2060 C C . GLY B 1 101 ? -29.801 -21.988 20.457 1.00 32.03 101 GLY B C 1
ATOM 2061 O O . GLY B 1 101 ? -29.528 -22.135 19.256 1.00 29.13 101 GLY B O 1
ATOM 2062 N N . SER B 1 102 ? -28.902 -21.985 21.440 1.00 29.05 102 SER B N 1
ATOM 2063 C CA . SER B 1 102 ? -27.470 -21.982 21.114 1.00 31.21 102 SER B CA 1
ATOM 2064 C C . SER B 1 102 ? -27.073 -23.216 20.317 1.00 28.00 102 SER B C 1
ATOM 2065 O O . SER B 1 102 ? -26.151 -23.133 19.508 1.00 33.72 102 SER B O 1
ATOM 2068 N N . VAL B 1 103 ? -27.730 -24.373 20.548 1.00 31.80 103 VAL B N 1
ATOM 2069 C CA . VAL B 1 103 ? -27.394 -25.592 19.795 1.00 32.64 103 VAL B CA 1
ATOM 2070 C C . VAL B 1 103 ? -27.559 -25.350 18.305 1.00 30.28 103 VAL B C 1
ATOM 2071 O O . VAL B 1 103 ? -26.658 -25.660 17.498 1.00 31.89 103 VAL B O 1
ATOM 2075 N N . GLU B 1 104 ? -28.718 -24.751 17.937 1.00 29.42 104 GLU B N 1
ATOM 2076 C CA . GLU B 1 104 ? -29.016 -24.422 16.552 1.00 29.10 104 GLU B CA 1
ATOM 2077 C C . GLU B 1 104 ? -28.226 -23.228 16.034 1.00 30.81 104 GLU B C 1
ATOM 2078 O O . GLU B 1 104 ? -27.915 -23.194 14.846 1.00 31.37 104 GLU B O 1
ATOM 2084 N N . ALA B 1 105 ? -27.939 -22.227 16.875 1.00 31.11 105 ALA B N 1
ATOM 2085 C CA . ALA B 1 105 ? -27.072 -21.131 16.431 1.00 33.38 105 ALA B CA 1
ATOM 2086 C C . ALA B 1 105 ? -25.704 -21.670 16.030 1.00 30.54 105 ALA B C 1
ATOM 2087 O O . ALA B 1 105 ? -25.148 -21.310 14.985 1.00 28.89 105 ALA B O 1
ATOM 2089 N N . GLU B 1 106 ? -25.151 -22.556 16.841 1.00 28.49 106 GLU B N 1
ATOM 2090 C CA . GLU B 1 106 ? -23.838 -23.107 16.526 1.00 29.86 106 GLU B CA 1
ATOM 2091 C C . GLU B 1 106 ? -23.893 -23.864 15.198 1.00 33.21 106 GLU B C 1
ATOM 2092 O O . GLU B 1 106 ? -23.064 -23.648 14.294 1.00 31.41 106 GLU B O 1
ATOM 2098 N N . ILE B 1 107 ? -24.915 -24.703 15.042 1.00 29.38 107 ILE B N 1
ATOM 2099 C CA . ILE B 1 107 ? -25.024 -25.510 13.826 1.00 29.68 107 ILE B CA 1
ATOM 2100 C C . ILE B 1 107 ? -25.269 -24.642 12.609 1.00 27.62 107 ILE B C 1
ATOM 2101 O O . ILE B 1 107 ? -24.618 -24.817 11.559 1.00 31.45 107 ILE B O 1
ATOM 2106 N N . LEU B 1 108 ? -26.213 -23.683 12.713 1.00 29.93 108 LEU B N 1
ATOM 2107 C CA . LEU B 1 108 ? -26.563 -22.903 11.528 1.00 28.61 108 LEU B CA 1
ATOM 2108 C C . LEU B 1 108 ? -25.412 -22.019 11.084 1.00 29.16 108 LEU B C 1
ATOM 2109 O O . LEU B 1 108 ? -25.222 -21.792 9.891 1.00 32.39 108 LEU B O 1
ATOM 2114 N N . SER B 1 109 ? -24.637 -21.512 12.023 1.00 27.09 109 SER B N 1
ATOM 2115 C CA . SER B 1 109 ? -23.490 -20.681 11.658 1.00 30.64 109 SER B CA 1
ATOM 2116 C C . SER B 1 109 ? -22.486 -21.466 10.828 1.00 32.77 109 SER B C 1
ATOM 2117 O O . SER B 1 109 ? -21.969 -20.957 9.811 1.00 34.12 109 SER B O 1
ATOM 2120 N N . LYS B 1 110 ? -22.229 -22.728 11.214 1.00 30.20 110 LYS B N 1
ATOM 2121 C CA . LYS B 1 110 ? -21.378 -23.573 10.387 1.00 31.91 110 LYS B CA 1
ATOM 2122 C C . LYS B 1 110 ? -22.090 -23.999 9.088 1.00 30.98 110 LYS B C 1
ATOM 2123 O O . LYS B 1 110 ? -21.472 -24.042 8.028 1.00 34.85 110 LYS B O 1
ATOM 2129 N N . ALA B 1 111 ? -23.396 -24.307 9.149 1.00 31.61 111 ALA B N 1
ATOM 2130 C CA . ALA B 1 111 ? -24.047 -24.906 7.983 1.00 34.83 111 ALA B CA 1
ATOM 2131 C C . ALA B 1 111 ? -24.177 -23.914 6.837 1.00 33.31 111 ALA B C 1
ATOM 2132 O O . ALA B 1 111 ? -24.167 -24.309 5.663 1.00 33.77 111 ALA B O 1
ATOM 2134 N N . LEU B 1 112 ? -24.345 -22.620 7.166 1.00 32.49 112 LEU B N 1
ATOM 2135 C CA . LEU B 1 112 ? -24.560 -21.587 6.173 1.00 31.00 112 LEU B CA 1
ATOM 2136 C C . LEU B 1 112 ? -23.374 -20.650 6.049 1.00 37.40 112 LEU B C 1
ATOM 2137 O O . LEU B 1 112 ? -23.417 -19.736 5.211 1.00 34.25 112 LEU B O 1
ATOM 2142 N N . ASN B 1 113 ? -22.302 -20.873 6.821 1.00 31.74 113 ASN B N 1
ATOM 2143 C CA . ASN B 1 113 ? -21.134 -19.963 6.778 1.00 36.28 113 ASN B CA 1
ATOM 2144 C C . ASN B 1 113 ? -21.564 -18.523 7.042 1.00 43.40 113 ASN B C 1
ATOM 2145 O O . ASN B 1 113 ? -21.276 -17.584 6.280 1.00 40.12 113 ASN B O 1
ATOM 2150 N N . ILE B 1 114 ? -22.300 -18.361 8.128 1.00 35.06 114 ILE B N 1
ATOM 2151 C CA . ILE B 1 114 ? -22.762 -17.072 8.570 1.00 36.17 114 ILE B CA 1
ATOM 2152 C C . ILE B 1 114 ? -22.384 -17.001 10.035 1.00 34.79 114 ILE B C 1
ATOM 2153 O O . ILE B 1 114 ? -21.972 -17.983 10.655 1.00 34.11 114 ILE B O 1
ATOM 2158 N N . THR B 1 115 ? -22.519 -15.808 10.577 1.00 32.61 115 THR B N 1
ATOM 2159 C CA . THR B 1 115 ? -22.242 -15.597 11.983 1.00 31.36 115 THR B CA 1
ATOM 2160 C C . THR B 1 115 ? -23.571 -15.303 12.636 1.00 27.99 115 THR B C 1
ATOM 2161 O O . THR B 1 115 ? -24.399 -14.547 12.063 1.00 30.54 115 THR B O 1
ATOM 2165 N N . ILE B 1 116 ? -23.797 -15.906 13.812 1.00 29.68 116 ILE B N 1
ATOM 2166 C CA . ILE B 1 116 ? -25.043 -15.713 14.526 1.00 29.08 116 ILE B CA 1
ATOM 2167 C C . ILE B 1 116 ? -24.714 -15.249 15.926 1.00 28.28 116 ILE B C 1
ATOM 2168 O O . ILE B 1 116 ? -23.833 -15.811 16.565 1.00 32.31 116 ILE B O 1
ATOM 2173 N N . ILE B 1 117 ? -25.377 -14.193 16.388 1.00 28.22 117 ILE B N 1
ATOM 2174 C CA . ILE B 1 117 ? -25.111 -13.677 17.723 1.00 29.35 117 ILE B CA 1
ATOM 2175 C C . ILE B 1 117 ? -26.387 -13.748 18.542 1.00 26.95 117 ILE B C 1
ATOM 2176 O O . ILE B 1 117 ? -27.445 -13.255 18.109 1.00 30.66 117 ILE B O 1
ATOM 2181 N N . LEU B 1 118 ? -26.296 -14.351 19.727 1.00 28.91 118 LEU B N 1
ATOM 2182 C CA . LEU B 1 118 ? -27.435 -14.407 20.638 1.00 31.06 118 LEU B CA 1
ATOM 2183 C C . LEU B 1 118 ? -27.184 -13.356 21.696 1.00 30.03 118 LEU B C 1
ATOM 2184 O O . LEU B 1 118 ? -26.246 -13.469 22.502 1.00 31.24 118 LEU B O 1
ATOM 2189 N N . TRP B 1 119 ? -28.018 -12.312 21.680 1.00 27.76 119 TRP B N 1
ATOM 2190 C CA . TRP B 1 119 ? -27.933 -11.219 22.640 1.00 28.38 119 TRP B CA 1
ATOM 2191 C C . TRP B 1 119 ? -28.973 -11.511 23.709 1.00 32.39 119 TRP B C 1
ATOM 2192 O O . TRP B 1 119 ? -30.175 -11.327 23.485 1.00 33.98 119 TRP B O 1
ATOM 2203 N N . GLU B 1 120 ? -28.535 -11.975 24.873 1.00 37.45 120 GLU B N 1
ATOM 2204 C CA . GLU B 1 120 ? -29.454 -12.189 25.982 1.00 39.04 120 GLU B CA 1
ATOM 2205 C C . GLU B 1 120 ? -29.701 -10.857 26.656 1.00 37.95 120 GLU B C 1
ATOM 2206 O O . GLU B 1 120 ? -28.760 -10.222 27.174 1.00 41.99 120 GLU B O 1
ATOM 2212 N N . ALA B 1 121 ? -30.999 -10.483 26.741 1.00 36.60 121 ALA B N 1
ATOM 2213 C CA . ALA B 1 121 ? -31.441 -9.181 27.185 1.00 44.54 121 ALA B CA 1
ATOM 2214 C C . ALA B 1 121 ? -32.339 -9.350 28.391 1.00 47.47 121 ALA B C 1
ATOM 2215 O O . ALA B 1 121 ? -33.116 -10.320 28.476 1.00 47.77 121 ALA B O 1
ATOM 2217 N N . ASP B 1 122 ? -32.276 -8.382 29.310 1.00 45.93 122 ASP B N 1
ATOM 2218 C CA . ASP B 1 122 ? -33.306 -8.345 30.342 1.00 50.66 122 ASP B CA 1
ATOM 2219 C C . ASP B 1 122 ? -34.575 -7.669 29.792 1.00 49.43 122 ASP B C 1
ATOM 2220 O O . ASP B 1 122 ? -34.650 -7.308 28.612 1.00 51.44 122 ASP B O 1
ATOM 2225 N N . VAL B 1 123 ? -35.581 -7.492 30.668 1.00 50.04 123 VAL B N 1
ATOM 2226 C CA . VAL B 1 123 ? -36.876 -6.905 30.301 1.00 64.57 123 VAL B CA 1
ATOM 2227 C C . VAL B 1 123 ? -36.711 -5.513 29.713 1.00 66.28 123 VAL B C 1
ATOM 2228 O O . VAL B 1 123 ? -37.501 -5.088 28.859 1.00 68.33 123 VAL B O 1
ATOM 2232 N N . SER B 1 124 ? -35.708 -4.772 30.168 1.00 58.67 124 SER B N 1
ATOM 2233 C CA . SER B 1 124 ? -35.483 -3.425 29.675 1.00 55.62 124 SER B CA 1
ATOM 2234 C C . SER B 1 124 ? -34.553 -3.390 28.468 1.00 62.49 124 SER B C 1
ATOM 2235 O O . SER B 1 124 ? -34.098 -2.305 28.096 1.00 59.13 124 SER B O 1
ATOM 2238 N N . GLU B 1 125 ? -34.279 -4.550 27.842 1.00 52.72 125 GLU B N 1
ATOM 2239 C CA . GLU B 1 125 ? -33.474 -4.676 26.622 1.00 52.04 125 GLU B CA 1
ATOM 2240 C C . GLU B 1 125 ? -31.993 -4.397 26.851 1.00 47.44 125 GLU B C 1
ATOM 2241 O O . GLU B 1 125 ? -31.237 -4.188 25.889 1.00 44.50 125 GLU B O 1
ATOM 2247 N N . ASN B 1 126 ? -31.531 -4.436 28.095 1.00 44.70 126 ASN B N 1
ATOM 2248 C CA . ASN B 1 126 ? -30.095 -4.376 28.338 1.00 40.62 126 ASN B CA 1
ATOM 2249 C C . ASN B 1 126 ? -29.462 -5.734 28.087 1.00 46.04 126 ASN B C 1
ATOM 2250 O O . ASN B 1 126 ? -30.026 -6.768 28.461 1.00 49.87 126 ASN B O 1
ATOM 2255 N N . VAL B 1 127 ? -28.279 -5.730 27.450 1.00 43.02 127 VAL B N 1
ATOM 2256 C CA . VAL B 1 127 ? -27.553 -6.980 27.247 1.00 44.74 127 VAL B CA 1
ATOM 2257 C C . VAL B 1 127 ? -27.155 -7.569 28.587 1.00 49.81 127 VAL B C 1
ATOM 2258 O O . VAL B 1 127 ? -26.650 -6.864 29.481 1.00 44.35 127 VAL B O 1
ATOM 2262 N N . VAL B 1 128 ? -27.376 -8.877 28.725 1.00 43.02 128 VAL B N 1
ATOM 2263 C CA . VAL B 1 128 ? -26.955 -9.640 29.895 1.00 46.13 128 VAL B CA 1
ATOM 2264 C C . VAL B 1 128 ? -25.797 -10.567 29.542 1.00 51.73 128 VAL B C 1
ATOM 2265 O O . VAL B 1 128 ? -24.784 -10.613 30.238 1.00 52.41 128 VAL B O 1
ATOM 2269 N N . THR B 1 129 ? -25.918 -11.276 28.425 1.00 46.75 129 THR B N 1
ATOM 2270 C CA . THR B 1 129 ? -24.846 -12.074 27.874 1.00 47.02 129 THR B CA 1
ATOM 2271 C C . THR B 1 129 ? -24.889 -11.886 26.364 1.00 41.75 129 THR B C 1
ATOM 2272 O O . THR B 1 129 ? -25.962 -11.693 25.790 1.00 40.90 129 THR B O 1
ATOM 2276 N N . ALA B 1 130 ? -23.725 -11.908 25.707 1.00 36.27 130 ALA B N 1
ATOM 2277 C CA . ALA B 1 130 ? -23.719 -11.990 24.245 1.00 32.50 130 ALA B CA 1
ATOM 2278 C C . ALA B 1 130 ? -22.796 -13.121 23.823 1.00 32.28 130 ALA B C 1
ATOM 2279 O O . ALA B 1 130 ? -21.653 -13.226 24.311 1.00 31.72 130 ALA B O 1
ATOM 2281 N N . THR B 1 131 ? -23.291 -13.955 22.914 1.00 30.60 131 THR B N 1
ATOM 2282 C CA . THR B 1 131 ? -22.550 -15.137 22.477 1.00 28.22 131 THR B CA 1
ATOM 2283 C C . THR B 1 131 ? -22.548 -15.143 20.968 1.00 31.52 131 THR B C 1
ATOM 2284 O O . THR B 1 131 ? -23.597 -15.027 20.346 1.00 32.04 131 THR B O 1
ATOM 2288 N N . LYS B 1 132 ? -21.372 -15.233 20.366 1.00 29.14 132 LYS B N 1
ATOM 2289 C CA . LYS B 1 132 ? -21.267 -15.126 18.916 1.00 28.05 132 LYS B CA 1
ATOM 2290 C C . LYS B 1 132 ? -20.748 -16.463 18.374 1.00 28.93 132 LYS B C 1
ATOM 2291 O O . LYS B 1 132 ? -19.712 -16.985 18.837 1.00 29.55 132 LYS B O 1
ATOM 2297 N N . TYR B 1 133 ? -21.431 -16.971 17.355 1.00 29.17 133 TYR B N 1
ATOM 2298 C CA . TYR B 1 133 ? -21.131 -18.248 16.711 1.00 33.02 133 TYR B CA 1
ATOM 2299 C C . TYR B 1 133 ? -20.663 -17.915 15.303 1.00 31.63 133 TYR B C 1
ATOM 2300 O O . TYR B 1 133 ? -21.459 -17.433 14.496 1.00 33.22 133 TYR B O 1
ATOM 2309 N N . GLY B 1 134 ? -19.382 -18.107 15.036 1.00 33.33 134 GLY B N 1
ATOM 2310 C CA . GLY B 1 134 ? -18.784 -17.769 13.752 1.00 34.74 134 GLY B CA 1
ATOM 2311 C C . GLY B 1 134 ? -17.859 -16.575 13.826 1.00 35.48 134 GLY B C 1
ATOM 2312 O O . GLY B 1 134 ? -17.904 -15.791 14.768 1.00 34.14 134 GLY B O 1
ATOM 2313 N N . PRO B 1 135 ? -16.995 -16.413 12.820 1.00 34.33 135 PRO B N 1
ATOM 2314 C CA . PRO B 1 135 ? -15.888 -15.450 12.915 1.00 34.84 135 PRO B CA 1
ATOM 2315 C C . PRO B 1 135 ? -16.209 -14.043 12.453 1.00 36.50 135 PRO B C 1
ATOM 2316 O O . PRO B 1 135 ? -15.309 -13.188 12.468 1.00 45.45 135 PRO B O 1
ATOM 2320 N N . GLY B 1 136 ? -17.436 -13.774 12.059 1.00 34.08 136 GLY B N 1
ATOM 2321 C CA . GLY B 1 136 ? -17.756 -12.528 11.420 1.00 33.23 136 GLY B CA 1
ATOM 2322 C C . GLY B 1 136 ? -18.116 -11.438 12.404 1.00 37.63 136 GLY B C 1
ATOM 2323 O O . GLY B 1 136 ? -18.069 -11.572 13.623 1.00 36.53 136 GLY B O 1
ATOM 2324 N N . LEU B 1 137 ? -18.455 -10.308 11.836 1.00 33.97 137 LEU B N 1
ATOM 2325 C CA . LEU B 1 137 ? -18.690 -9.082 12.578 1.00 31.60 137 LEU B CA 1
ATOM 2326 C C . LEU B 1 137 ? -20.158 -8.901 12.900 1.00 31.82 137 LEU B C 1
ATOM 2327 O O . LEU B 1 137 ? -21.021 -9.427 12.204 1.00 33.84 137 LEU B O 1
ATOM 2332 N N . VAL B 1 138 ? -20.448 -8.077 13.911 1.00 32.68 138 VAL B N 1
ATOM 2333 C CA . VAL B 1 138 ? -21.866 -7.848 14.274 1.00 31.96 138 VAL B CA 1
ATOM 2334 C C . VAL B 1 138 ? -22.696 -7.416 13.066 1.00 33.67 138 VAL B C 1
ATOM 2335 O O . VAL B 1 138 ? -23.783 -7.969 12.812 1.00 35.39 138 VAL B O 1
ATOM 2339 N N . SER B 1 139 ? -22.165 -6.498 12.253 1.00 33.47 139 SER B N 1
ATOM 2340 C CA . SER B 1 139 ? -22.938 -5.936 11.156 1.00 36.61 139 SER B CA 1
ATOM 2341 C C . SER B 1 139 ? -23.284 -6.964 10.090 1.00 35.24 139 SER B C 1
ATOM 2342 O O . SER B 1 139 ? -24.250 -6.765 9.353 1.00 41.28 139 SER B O 1
ATOM 2345 N N . THR B 1 140 ? -22.534 -8.057 9.989 1.00 30.15 140 THR B N 1
ATOM 2346 C CA . THR B 1 140 ? -22.853 -9.115 9.034 1.00 29.45 140 THR B CA 1
ATOM 2347 C C . THR B 1 140 ? -23.570 -10.290 9.662 1.00 37.28 140 THR B C 1
ATOM 2348 O O . THR B 1 140 ? -23.879 -11.234 8.951 1.00 39.05 140 THR B O 1
ATOM 2352 N N . ALA B 1 141 ? -23.735 -10.290 10.974 1.00 29.01 141 ALA B N 1
ATOM 2353 C CA . ALA B 1 141 ? -24.274 -11.426 11.672 1.00 30.14 141 ALA B CA 1
ATOM 2354 C C . ALA B 1 141 ? -25.790 -11.427 11.587 1.00 28.63 141 ALA B C 1
ATOM 2355 O O . ALA B 1 141 ? -26.424 -10.397 11.314 1.00 31.91 141 ALA B O 1
ATOM 2357 N N . LEU B 1 142 ? -26.352 -12.580 11.903 1.00 30.29 142 LEU B N 1
ATOM 2358 C CA . LEU B 1 142 ? -27.770 -12.657 12.253 1.00 27.18 142 LEU B CA 1
ATOM 2359 C C . LEU B 1 142 ? -27.820 -12.388 13.744 1.00 29.23 142 LEU B C 1
ATOM 2360 O O . LEU B 1 142 ? -27.365 -13.220 14.541 1.00 30.69 142 LEU B O 1
ATOM 2365 N N . ASN B 1 143 ? -28.352 -11.216 14.098 1.00 27.49 143 ASN B N 1
ATOM 2366 C CA . ASN B 1 143 ? -28.409 -10.744 15.463 1.00 27.43 143 ASN B CA 1
ATOM 2367 C C . ASN B 1 143 ? -29.763 -11.111 15.997 1.00 28.35 143 ASN B C 1
ATOM 2368 O O . ASN B 1 143 ? -30.756 -10.607 15.474 1.00 29.70 143 ASN B O 1
ATOM 2373 N N . LEU B 1 144 ? -29.788 -11.880 17.088 1.00 26.80 144 LEU B N 1
ATOM 2374 C CA . LEU B 1 144 ? -31.029 -12.386 17.677 1.00 27.71 144 LEU B CA 1
ATOM 2375 C C . LEU B 1 144 ? -31.115 -11.883 19.096 1.00 30.87 144 LEU B C 1
ATOM 2376 O O . LEU B 1 144 ? -30.120 -11.972 19.832 1.00 32.73 144 LEU B O 1
ATOM 2381 N N . LYS B 1 145 ? -32.273 -11.343 19.456 1.00 29.92 145 LYS B N 1
ATOM 2382 C CA . LYS B 1 145 ? -32.540 -10.903 20.807 1.00 30.61 145 LYS B CA 1
ATOM 2383 C C . LYS B 1 145 ? -33.252 -11.999 21.559 1.00 35.69 145 LYS B C 1
ATOM 2384 O O . LYS B 1 145 ? -34.331 -12.449 21.146 1.00 35.60 145 LYS B O 1
ATOM 2390 N N . LEU B 1 146 ? -32.693 -12.389 22.692 1.00 33.37 146 LEU B N 1
ATOM 2391 C CA . LEU B 1 146 ? -33.330 -13.383 23.552 1.00 33.56 146 LEU B CA 1
ATOM 2392 C C . LEU B 1 146 ? -33.805 -12.665 24.780 1.00 35.64 146 LEU B C 1
ATOM 2393 O O . LEU B 1 146 ? -32.993 -12.229 25.600 1.00 41.85 146 LEU B O 1
ATOM 2398 N N . CYS B 1 147 ? -35.115 -12.585 24.941 1.00 35.23 147 CYS B N 1
ATOM 2399 C CA . CYS B 1 147 ? -35.653 -11.798 26.035 1.00 40.91 147 CYS B CA 1
ATOM 2400 C C . CYS B 1 147 ? -36.904 -12.499 26.530 1.00 46.55 147 CYS B C 1
ATOM 2401 O O . CYS B 1 147 ? -37.794 -12.796 25.735 1.00 48.61 147 CYS B O 1
ATOM 2404 N N . GLN B 1 148 ? -36.948 -12.797 27.823 1.00 47.83 148 GLN B N 1
ATOM 2405 C CA . GLN B 1 148 ? -38.153 -13.336 28.457 1.00 55.15 148 GLN B CA 1
ATOM 2406 C C . GLN B 1 148 ? -38.638 -14.603 27.756 1.00 52.48 148 GLN B C 1
ATOM 2407 O O . GLN B 1 148 ? -39.841 -14.855 27.635 1.00 59.15 148 GLN B O 1
ATOM 2413 N N . GLY B 1 149 ? -37.692 -15.405 27.301 1.00 54.03 149 GLY B N 1
ATOM 2414 C CA . GLY B 1 149 ? -38.001 -16.648 26.657 1.00 56.31 149 GLY B CA 1
ATOM 2415 C C . GLY B 1 149 ? -38.405 -16.552 25.208 1.00 54.34 149 GLY B C 1
ATOM 2416 O O . GLY B 1 149 ? -38.685 -17.586 24.603 1.00 60.14 149 GLY B O 1
ATOM 2417 N N . HIS B 1 150 ? -38.439 -15.368 24.611 1.00 43.75 150 HIS B N 1
ATOM 2418 C CA . HIS B 1 150 ? -38.741 -15.294 23.196 1.00 39.10 150 HIS B CA 1
ATOM 2419 C C . HIS B 1 150 ? -37.523 -14.795 22.436 1.00 40.91 150 HIS B C 1
ATOM 2420 O O . HIS B 1 150 ? -36.616 -14.200 23.006 1.00 42.51 150 HIS B O 1
ATOM 2427 N N . ILE B 1 151 ? -37.460 -15.147 21.162 1.00 40.99 151 ILE B N 1
ATOM 2428 C CA . ILE B 1 151 ? -36.390 -14.728 20.276 1.00 37.22 151 ILE B CA 1
ATOM 2429 C C . ILE B 1 151 ? -37.018 -13.821 19.250 1.00 40.95 151 ILE B C 1
ATOM 2430 O O . ILE B 1 151 ? -38.085 -14.134 18.695 1.00 41.04 151 ILE B O 1
ATOM 2435 N N . GLU B 1 152 ? -36.362 -12.679 19.008 1.00 38.21 152 GLU B N 1
ATOM 2436 C CA . GLU B 1 152 ? -36.788 -11.764 17.967 1.00 36.85 152 GLU B CA 1
ATOM 2437 C C . GLU B 1 152 ? -35.576 -11.387 17.125 1.00 32.66 152 GLU B C 1
ATOM 2438 O O . GLU B 1 152 ? -34.443 -11.329 17.646 1.00 33.48 152 GLU B O 1
ATOM 2444 N N . PRO B 1 153 ? -35.743 -11.190 15.832 1.00 29.53 153 PRO B N 1
ATOM 2445 C CA . PRO B 1 153 ? -34.621 -10.675 15.018 1.00 33.35 153 PRO B CA 1
ATOM 2446 C C . PRO B 1 153 ? -34.286 -9.224 15.357 1.00 31.43 153 PRO B C 1
ATOM 2447 O O . PRO B 1 153 ? -35.170 -8.442 15.690 1.00 36.29 153 PRO B O 1
ATOM 2451 N N . LEU B 1 154 ? -33.012 -8.859 15.227 1.00 30.87 154 LEU B N 1
ATOM 2452 C CA . LEU B 1 154 ? -32.540 -7.479 15.334 1.00 33.67 154 LEU B CA 1
ATOM 2453 C C . LEU B 1 154 ? -31.912 -7.098 14.006 1.00 35.96 154 LEU B C 1
ATOM 2454 O O . LEU B 1 154 ? -31.286 -7.937 13.382 1.00 35.28 154 LEU B O 1
ATOM 2459 N N . GLN B 1 155 ? -32.019 -5.814 13.606 1.00 37.55 155 GLN B N 1
ATOM 2460 C CA . GLN B 1 155 ? -31.249 -5.307 12.473 1.00 36.75 155 GLN B CA 1
ATOM 2461 C C . GLN B 1 155 ? -30.558 -4.033 12.874 1.00 38.52 155 GLN B C 1
ATOM 2462 O O . GLN B 1 155 ? -31.112 -3.236 13.641 1.00 44.62 155 GLN B O 1
ATOM 2468 N N . LEU B 1 156 ? -29.375 -3.820 12.306 1.00 41.47 156 LEU B N 1
ATOM 2469 C CA . LEU B 1 156 ? -28.612 -2.626 12.636 1.00 46.63 156 LEU B CA 1
ATOM 2470 C C . LEU B 1 156 ? -29.403 -1.400 12.226 1.00 49.51 156 LEU B C 1
ATOM 2471 O O . LEU B 1 156 ? -30.069 -1.387 11.183 1.00 46.29 156 LEU B O 1
ATOM 2476 N N . MET B 1 157 ? -29.412 -0.414 13.118 1.00 49.05 157 MET B N 1
ATOM 2477 C CA . MET B 1 157 ? -30.258 0.753 12.933 1.00 60.38 157 MET B CA 1
ATOM 2478 C C . MET B 1 157 ? -29.744 1.634 11.805 1.00 64.69 157 MET B C 1
ATOM 2479 O O . MET B 1 157 ? -28.532 1.738 11.563 1.00 60.46 157 MET B O 1
ATOM 2484 N N . LYS B 1 158 ? -30.703 2.290 11.149 1.00 72.78 158 LYS B N 1
ATOM 2485 C CA . LYS B 1 158 ? -30.556 3.234 10.033 1.00 83.24 158 LYS B CA 1
ATOM 2486 C C . LYS B 1 158 ? -30.369 2.446 8.741 1.00 84.93 158 LYS B C 1
ATOM 2487 O O . LYS B 1 158 ? -31.193 1.573 8.421 1.00 78.62 158 LYS B O 1
#

Organism: NCBI:txid3052525

Solvent-accessible surface area: 13865 Å² total; per-residue (Å²): 69,165,30,8,18,76,16,136,44,123,63,68,184,85,40,12,47,68,5,148,37,119,26,43,0,58,94,55,2,74,41,54,179,13,70,44,51,3,4,1,0,0,23,0,0,0,26,16,3,31,38,32,57,88,22,31,120,55,5,4,88,43,0,11,70,27,0,58,83,60,50,43,98,0,35,59,0,91,129,102,48,93,61,16,66,69,0,67,66,50,0,69,156,61,130,33,135,11,18,42,13,2,0,2,0,0,8,71,28,36,83,9,8,0,0,5,0,70,12,53,102,69,41,56,5,77,50,1,19,6,12,15,76,2,35,1,28,12,13,5,5,0,18,34,20,130,61,71,10,33,0,2,55,43,63,203,60,164,30,9,19,78,14,117,44,123,63,67,183,89,38,10,48,70,4,112,60,164,27,44,0,57,104,56,2,70,46,68,182,5,70,46,49,4,5,1,1,0,24,0,0,0,28,18,2,31,36,33,57,87,22,30,117,56,5,2,88,43,0,10,70,27,0,58,83,61,50,43,99,0,47,35,0,88,147,103,45,91,63,16,65,66,0,66,62,63,0,74,162,62,129,39,133,11,18,42,13,2,0,1,0,0,7,70,28,36,83,8,7,0,0,10,1,57,3,49,102,69,41,56,3,58,58,0,22,6,8,16,77,2,35,1,27,10,14,4,5,0,17,38,16,124,60,70,10,26,0,2,56,43,66,204